Protein AF-A0A4Y7LJK8-F1 (afdb_monomer_lite)

Sequence (220 aa):
TFVKALSNSSKECENSLKDEFAKFQSVYEKFSKKKAAHLQAFEAERTPWARHVRLNNSVAVSRGLNGIGLAIVIPAIQSVVADSTYDHNRGVAFWWLQVTGNIGTILGGLLSVLLTSTSFMGIAGWRIFFHLVAIISVIVGILLGLFAKDPRFVDKSSTNGSSFAKSLLLEFKELFQPTKSVMKIRSFQIIVAQGVGGSFPWSALSFAPMWLELIGFTHK

InterPro domains:
  IPR011701 Major facilitator superfamily [PF07690] (59-218)
  IPR020846 Major facilitator superfamily domain [PS50850] (1-220)
  IPR036259 MFS transporter superfamily [G3DSA:1.20.1250.20] (49-154)
  IPR036259 MFS transporter superfamily [SSF103473] (59-218)
  IPR044770 Protein spinster-like [PTHR23505] (60-219)

pLDDT: mean 70.96, std 12.65, range [41.0, 92.5]

Organism: Papaver somniferum (NCBI:txid3469)

Foldseek 3Di:
DVVVVVVVVVVVVVVVVVVVVVVVVVVVVVVVVVVVVVVVVVVVVCVVVVVVVVVVVVVVVVVVVVVVVCVVVVVVVLVVLVVPDDPVCSVVSVVVVVVVVVVCVVVLVVQCVVQQPDDDPNDRSVVVSVVVVVVVVVVVVVVCVVPVPDPPPPPPDDDDPPPPVNVVVVVVVVVVVVVVVVCVDPVSVVVVCCVVVVVVVVVVCVCVVVVCVVVPPDDD

Secondary structure (DSSP, 8-state):
-HHHHHHHHHHHHHHHHHHHHHHHHHHHHHHHHHHHHHHHHHHHHHHHHHHHHHHHHHHHHHHHHHHHHHHHHHHHHHHHHHHHS-GGGHHHHHHHHHHHHHHHHHHHHHHHHHHHH--BTTB-HHHHHHHHHHHHHHHHHHHHHHH---TT-----------HHHHHHHHHHHHHHHHHHHTT-HHHHHHHHHHHHHHHHHHHHTTHHHHHHHTT----

Structure (mmCIF, N/CA/C/O backbone):
data_AF-A0A4Y7LJK8-F1
#
_entry.id   AF-A0A4Y7LJK8-F1
#
loop_
_atom_site.group_PDB
_atom_site.id
_atom_site.type_symbol
_atom_site.label_atom_id
_atom_site.label_alt_id
_atom_site.label_comp_id
_atom_site.label_asym_id
_atom_site.label_entity_id
_atom_site.label_seq_id
_atom_site.pdbx_PDB_ins_code
_atom_site.Cartn_x
_atom_site.Cartn_y
_atom_site.Cartn_z
_atom_site.occupancy
_atom_site.B_iso_or_equiv
_atom_site.auth_seq_id
_atom_site.auth_comp_id
_atom_site.auth_asym_id
_atom_site.auth_atom_id
_atom_site.pdbx_PDB_model_num
ATOM 1 N N . THR A 1 1 ? -19.064 45.284 -85.146 1.00 60.56 1 THR A N 1
ATOM 2 C CA . THR A 1 1 ? -17.783 45.459 -84.420 1.00 60.56 1 THR A CA 1
ATOM 3 C C . THR A 1 1 ? -17.895 45.186 -82.919 1.00 60.56 1 THR A C 1
ATOM 5 O O . THR A 1 1 ? -16.954 44.659 -82.354 1.00 60.56 1 THR A O 1
ATOM 8 N N . PHE A 1 2 ? -19.054 45.402 -82.282 1.00 53.47 2 PHE A N 1
ATOM 9 C CA . PHE A 1 2 ? -19.255 45.177 -80.837 1.00 53.47 2 PHE A CA 1
ATOM 10 C C . PHE A 1 2 ? -19.520 43.705 -80.428 1.00 53.47 2 PHE A C 1
ATOM 12 O O . PHE A 1 2 ? -18.932 43.202 -79.479 1.00 53.47 2 PHE A O 1
ATOM 19 N N . VAL A 1 3 ? -20.326 42.962 -81.201 1.00 62.31 3 VAL A N 1
ATOM 20 C CA . VAL A 1 3 ? -20.698 41.557 -80.896 1.00 62.31 3 VAL A CA 1
ATOM 21 C C . VAL A 1 3 ? -19.497 40.595 -80.916 1.00 62.31 3 VAL A C 1
ATOM 23 O O . VAL A 1 3 ? -19.407 39.686 -80.096 1.00 62.31 3 VAL A O 1
ATOM 26 N N . LYS A 1 4 ? -18.524 40.822 -81.811 1.00 64.25 4 LYS A N 1
ATOM 27 C CA . LYS A 1 4 ? -17.280 40.030 -81.870 1.00 64.25 4 LYS A CA 1
ATOM 28 C C . LYS A 1 4 ? -16.379 40.278 -80.653 1.00 64.25 4 LYS A C 1
ATOM 30 O O . LYS A 1 4 ? -15.772 39.338 -80.156 1.00 64.25 4 LYS A O 1
ATOM 35 N N . ALA A 1 5 ? -16.333 41.516 -80.154 1.00 65.50 5 ALA A N 1
ATOM 36 C CA . ALA A 1 5 ? -15.579 41.861 -78.951 1.00 65.50 5 ALA A CA 1
ATOM 37 C C . ALA A 1 5 ? -16.198 41.222 -77.695 1.00 65.50 5 ALA A C 1
ATOM 39 O O . ALA A 1 5 ? -15.471 40.655 -76.885 1.00 65.50 5 ALA A O 1
ATOM 40 N N . LEU A 1 6 ? -17.535 41.207 -77.587 1.00 59.09 6 LEU A N 1
ATOM 41 C CA . LEU A 1 6 ? -18.243 40.515 -76.501 1.00 59.09 6 LEU A CA 1
ATOM 42 C C . LEU A 1 6 ? -18.024 38.996 -76.531 1.00 59.09 6 LEU A C 1
ATOM 44 O O . LEU A 1 6 ? -17.776 38.396 -75.489 1.00 59.09 6 LEU A O 1
ATOM 48 N N . SER A 1 7 ? -18.052 38.369 -77.713 1.00 65.81 7 SER A N 1
ATOM 49 C CA . SER A 1 7 ? -17.790 36.927 -77.831 1.00 65.81 7 SER A CA 1
ATOM 50 C C . SER A 1 7 ? -16.348 36.555 -77.474 1.00 65.81 7 SER A C 1
ATOM 52 O O . SER A 1 7 ? -16.134 35.498 -76.882 1.00 65.81 7 SER A O 1
ATOM 54 N N . ASN A 1 8 ? -15.371 37.400 -77.815 1.00 68.81 8 ASN A N 1
ATOM 55 C CA . ASN A 1 8 ? -13.975 37.165 -77.451 1.00 68.81 8 ASN A CA 1
ATOM 56 C C . ASN A 1 8 ? -13.760 37.355 -75.945 1.00 68.81 8 ASN A C 1
ATOM 58 O O . ASN A 1 8 ? -13.178 36.482 -75.311 1.00 68.81 8 ASN A O 1
ATOM 62 N N . SER A 1 9 ? -14.322 38.419 -75.364 1.00 63.50 9 SER A N 1
ATOM 63 C CA . SER A 1 9 ? -14.248 38.674 -73.921 1.00 63.50 9 SER A CA 1
ATOM 64 C C . SER A 1 9 ? -14.944 37.577 -73.098 1.00 63.50 9 SER A C 1
ATOM 66 O O . SER A 1 9 ? -14.424 37.148 -72.071 1.00 63.50 9 SER A O 1
ATOM 68 N N . SER A 1 10 ? -16.070 37.040 -73.584 1.00 63.16 10 SER A N 1
ATOM 69 C CA . SER A 1 10 ? -16.762 35.908 -72.956 1.00 63.16 10 SER A CA 1
ATOM 70 C C . SER A 1 10 ? -15.935 34.618 -72.985 1.00 63.16 10 SER A C 1
ATOM 72 O O . SER A 1 10 ? -15.864 33.930 -71.968 1.00 63.16 10 SER A O 1
ATOM 74 N N . LYS A 1 11 ? -15.271 34.302 -74.106 1.00 72.31 11 LYS A N 1
ATOM 75 C CA . LYS A 1 11 ? -14.388 33.125 -74.198 1.00 72.31 11 LYS A CA 1
ATOM 76 C C . LYS A 1 11 ? -13.139 33.264 -73.333 1.00 72.31 11 LYS A C 1
ATOM 78 O O . LYS A 1 11 ? -12.679 32.281 -72.762 1.00 72.31 11 LYS A O 1
ATOM 83 N N . GLU A 1 12 ? -12.596 34.471 -73.230 1.00 69.00 12 GLU A N 1
ATOM 84 C CA . GLU A 1 12 ? -11.444 34.761 -72.377 1.00 69.00 12 GLU A CA 1
ATOM 85 C C . GLU A 1 12 ? -11.807 34.637 -70.890 1.00 69.00 12 GLU A C 1
ATOM 87 O O . GLU A 1 12 ? -11.062 34.026 -70.124 1.00 69.00 12 GLU A O 1
ATOM 92 N N . CYS A 1 13 ? -13.007 35.088 -70.507 1.00 54.09 13 CYS A N 1
ATOM 93 C CA . CYS A 1 13 ? -13.556 34.878 -69.170 1.00 54.09 13 CYS A CA 1
ATOM 94 C C . CYS A 1 13 ? -13.752 33.383 -68.864 1.00 54.09 13 CYS A C 1
ATOM 96 O O . CYS A 1 13 ? -13.302 32.918 -67.821 1.00 54.09 13 CYS A O 1
ATOM 98 N N . GLU A 1 14 ? -14.335 32.606 -69.785 1.00 64.38 14 GLU A N 1
ATOM 99 C CA . GLU A 1 14 ? -14.544 31.161 -69.597 1.00 64.38 14 GLU A CA 1
ATOM 100 C C . GLU A 1 14 ? -13.219 30.386 -69.483 1.00 64.38 14 GLU A C 1
ATOM 102 O O . GLU A 1 14 ? -13.089 29.488 -68.649 1.00 64.38 14 GLU A O 1
ATOM 107 N N . ASN A 1 15 ? -12.214 30.748 -70.285 1.00 71.50 15 ASN A N 1
ATOM 108 C CA . ASN A 1 15 ? -10.894 30.121 -70.228 1.00 71.50 15 ASN A CA 1
ATOM 109 C C . ASN A 1 15 ? -10.151 30.470 -68.931 1.00 71.50 15 ASN A C 1
ATOM 111 O O . ASN A 1 15 ? -9.565 29.578 -68.320 1.00 71.50 15 ASN A O 1
ATOM 115 N N . SER A 1 16 ? -10.222 31.725 -68.477 1.00 64.06 16 SER A N 1
ATOM 116 C CA . SER A 1 16 ? -9.644 32.147 -67.194 1.00 64.06 16 SER A CA 1
ATOM 117 C C . SER A 1 16 ? -10.285 31.403 -66.016 1.00 64.06 16 SER A C 1
ATOM 119 O O . SER A 1 16 ? -9.590 30.908 -65.130 1.00 64.06 16 SER A O 1
ATOM 121 N N . LEU A 1 17 ? -11.609 31.215 -66.060 1.00 59.06 17 LEU A N 1
ATOM 122 C CA . LEU A 1 17 ? -12.361 30.492 -65.033 1.00 59.06 17 LEU A CA 1
ATOM 123 C C . LEU A 1 17 ? -11.988 29.002 -64.991 1.00 59.06 17 LEU A C 1
ATOM 125 O O . LEU A 1 17 ? -11.852 28.433 -63.910 1.00 59.06 17 LEU A O 1
ATOM 129 N N . LYS A 1 18 ? -11.755 28.371 -66.151 1.00 72.12 18 LYS A N 1
ATOM 130 C CA . LYS A 1 18 ? -11.248 26.987 -66.228 1.00 72.12 18 LYS A CA 1
ATOM 131 C C . LYS A 1 18 ? -9.823 26.862 -65.687 1.00 72.12 18 LYS A C 1
ATOM 133 O O . LYS A 1 18 ? -9.524 25.877 -65.013 1.00 72.12 18 LYS A O 1
ATOM 138 N N . ASP A 1 19 ? -8.967 27.848 -65.947 1.00 74.62 19 ASP A N 1
ATOM 139 C CA . ASP A 1 19 ? -7.578 27.852 -65.477 1.00 74.62 19 ASP A CA 1
ATOM 140 C C . ASP A 1 19 ? -7.491 28.065 -63.954 1.00 74.62 19 ASP A C 1
ATOM 142 O O . ASP A 1 19 ? -6.751 27.362 -63.259 1.00 74.62 19 ASP A O 1
ATOM 146 N N . GLU A 1 20 ? -8.314 28.962 -63.398 1.00 67.06 20 GLU A N 1
ATOM 147 C CA . GLU A 1 20 ? -8.471 29.104 -61.946 1.00 67.06 20 GLU A CA 1
ATOM 148 C C . GLU A 1 20 ? -9.059 27.841 -61.312 1.00 67.06 20 GLU A C 1
ATOM 150 O O . GLU A 1 20 ? -8.537 27.374 -60.296 1.00 67.06 20 GLU A O 1
ATOM 155 N N . PHE A 1 21 ? -10.079 27.230 -61.922 1.00 61.00 21 PHE A N 1
ATOM 156 C CA . PHE A 1 21 ? -10.670 25.993 -61.410 1.00 61.00 21 PHE A CA 1
ATOM 157 C C . PHE A 1 21 ? -9.650 24.845 -61.385 1.00 61.00 21 PHE A C 1
ATOM 159 O O . PHE A 1 21 ? -9.554 24.128 -60.390 1.00 61.00 21 PHE A O 1
ATOM 166 N N . ALA A 1 22 ? -8.816 24.712 -62.421 1.00 79.56 22 ALA A N 1
ATOM 167 C CA . ALA A 1 22 ? -7.734 23.729 -62.455 1.00 79.56 22 ALA A CA 1
ATOM 168 C C . ALA A 1 22 ? -6.680 23.984 -61.362 1.00 79.56 22 ALA A C 1
ATOM 170 O O . ALA A 1 22 ? -6.221 23.041 -60.705 1.00 79.56 22 ALA A O 1
ATOM 171 N N . LYS A 1 23 ? -6.334 25.254 -61.102 1.00 71.38 23 LYS A N 1
ATOM 172 C CA . LYS A 1 23 ? -5.438 25.630 -59.996 1.00 71.38 23 LYS A CA 1
ATOM 173 C C . LYS A 1 23 ? -6.050 25.267 -58.645 1.00 71.38 23 LYS A C 1
ATOM 175 O O . LYS A 1 23 ? -5.373 24.607 -57.855 1.00 71.38 23 LYS A O 1
ATOM 180 N N . PHE A 1 24 ? -7.322 25.588 -58.408 1.00 59.06 24 PHE A N 1
ATOM 181 C CA . PHE A 1 24 ? -8.029 25.206 -57.182 1.00 59.06 24 PHE A CA 1
ATOM 182 C C . PHE A 1 24 ? -8.104 23.688 -57.002 1.00 59.06 24 PHE A C 1
ATOM 184 O O . PHE A 1 24 ? -7.795 23.196 -55.916 1.00 59.06 24 PHE A O 1
ATOM 191 N N . GLN A 1 25 ? -8.409 22.939 -58.064 1.00 65.12 25 GLN A N 1
ATOM 192 C CA . GLN A 1 25 ? -8.436 21.476 -58.041 1.00 65.12 25 GLN A CA 1
ATOM 193 C C . GLN A 1 25 ? -7.057 20.904 -57.669 1.00 65.12 25 GLN A C 1
ATOM 195 O O . GLN A 1 25 ? -6.953 20.028 -56.812 1.00 65.12 25 GLN A O 1
ATOM 200 N N . SER A 1 26 ? -5.976 21.441 -58.249 1.00 72.31 26 SER A N 1
ATOM 201 C CA . SER A 1 26 ? -4.609 20.987 -57.955 1.00 72.31 26 SER A CA 1
ATOM 202 C C . SER A 1 26 ? -4.178 21.291 -56.515 1.00 72.31 26 SER A C 1
ATOM 204 O O . SER A 1 26 ? -3.515 20.470 -55.874 1.00 72.31 26 SER A O 1
ATOM 206 N N . VAL A 1 27 ? -4.589 22.442 -55.973 1.00 67.44 27 VAL A N 1
ATOM 207 C CA . VAL A 1 27 ? -4.333 22.828 -54.579 1.00 67.44 27 VAL A CA 1
ATOM 208 C C . VAL A 1 27 ? -5.142 21.953 -53.626 1.00 67.44 27 VAL A C 1
ATOM 210 O O . VAL A 1 27 ? -4.596 21.496 -52.621 1.00 67.44 27 VAL A O 1
ATOM 213 N N . TYR A 1 28 ? -6.400 21.657 -53.959 1.00 52.25 28 TYR A N 1
ATOM 214 C CA . TYR A 1 28 ? -7.252 20.757 -53.186 1.00 52.25 28 TYR A CA 1
ATOM 215 C C . TYR A 1 28 ? -6.679 19.338 -53.139 1.00 52.25 28 TYR A C 1
ATOM 217 O O . TYR A 1 28 ? -6.541 18.770 -52.057 1.00 52.25 28 TYR A O 1
ATOM 225 N N . GLU A 1 29 ? -6.247 18.794 -54.277 1.00 74.56 29 GLU A N 1
ATOM 226 C CA . GLU A 1 29 ? -5.596 17.481 -54.353 1.00 74.56 29 GLU A CA 1
ATOM 227 C C . GLU A 1 29 ? -4.286 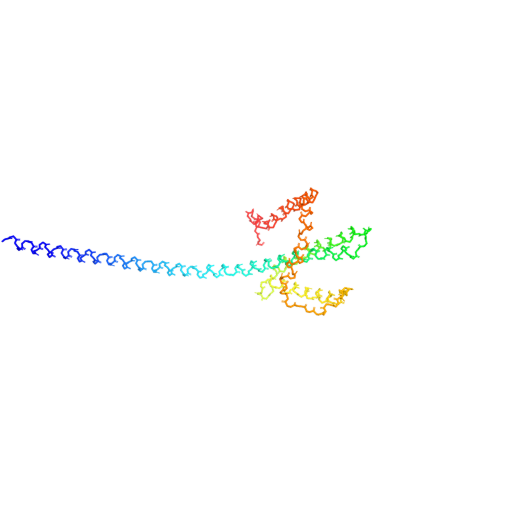17.443 -53.558 1.00 74.56 29 GLU A C 1
ATOM 229 O O . GLU A 1 29 ? -4.021 16.499 -52.808 1.00 74.56 29 GLU A O 1
ATOM 234 N N . LYS A 1 30 ? -3.476 18.505 -53.645 1.00 71.38 30 LYS A N 1
ATOM 235 C CA . LYS A 1 30 ? -2.238 18.631 -52.865 1.00 71.38 30 LYS A CA 1
ATOM 236 C C . LYS A 1 30 ? -2.527 18.699 -51.364 1.00 71.38 30 LYS A C 1
ATOM 238 O O . LYS A 1 30 ? -1.808 18.080 -50.579 1.00 71.38 30 LYS A O 1
ATOM 243 N N . PHE A 1 31 ? -3.584 19.403 -50.961 1.00 64.12 31 PHE A N 1
ATOM 244 C CA . PHE A 1 31 ? -4.031 19.473 -49.571 1.00 64.12 31 PHE A CA 1
ATOM 245 C C . PHE A 1 31 ? -4.590 18.129 -49.083 1.00 64.12 31 PHE A C 1
ATOM 247 O O . PHE A 1 31 ? -4.223 17.681 -47.999 1.00 64.12 31 PHE A O 1
ATOM 254 N N . SER A 1 32 ? -5.397 17.448 -49.900 1.00 63.06 32 SER A N 1
ATOM 255 C CA . SER A 1 32 ? -5.956 16.122 -49.616 1.00 63.06 32 SER A CA 1
ATOM 256 C C . SER A 1 32 ? -4.852 15.078 -49.431 1.00 63.06 32 SER A C 1
ATOM 258 O O . SER A 1 32 ? -4.789 14.419 -48.389 1.00 63.06 32 SER A O 1
ATOM 260 N N . LYS A 1 33 ? -3.888 15.011 -50.361 1.00 70.62 33 LYS A N 1
ATOM 261 C CA . LYS A 1 33 ? -2.713 14.129 -50.250 1.00 70.62 33 LYS A CA 1
ATOM 262 C C . LYS A 1 33 ? -1.846 14.454 -49.038 1.00 70.62 33 LYS A C 1
ATOM 264 O O . LYS A 1 33 ? -1.419 13.539 -48.338 1.00 70.62 33 LYS A O 1
ATOM 269 N N . LYS A 1 34 ? -1.604 15.737 -48.747 1.00 66.00 34 LYS A N 1
ATOM 270 C CA . LYS A 1 34 ? -0.816 16.147 -47.575 1.00 66.00 34 LYS A CA 1
ATOM 271 C C . LYS A 1 34 ? -1.534 15.793 -46.267 1.00 66.00 34 LYS A C 1
ATOM 273 O O . LYS A 1 34 ? -0.898 15.287 -45.348 1.00 66.00 34 LYS A O 1
ATOM 278 N N . LYS A 1 35 ? -2.857 15.975 -46.198 1.00 58.69 35 LYS A N 1
ATOM 279 C CA . LYS A 1 35 ? -3.686 15.573 -45.053 1.00 58.69 35 LYS A CA 1
ATOM 280 C C . LYS A 1 35 ? -3.688 14.052 -44.861 1.00 58.69 35 LYS A C 1
ATOM 282 O O . LYS A 1 35 ? -3.541 13.603 -43.729 1.00 58.69 35 LYS A O 1
ATOM 287 N N . ALA A 1 36 ? -3.787 13.272 -45.940 1.00 60.28 36 ALA A N 1
ATOM 288 C CA . ALA A 1 36 ? -3.713 11.810 -45.891 1.00 60.28 36 ALA A CA 1
ATOM 289 C C . ALA A 1 36 ? -2.335 11.315 -45.420 1.00 60.28 36 ALA A C 1
ATOM 291 O O . ALA A 1 36 ? -2.265 10.443 -44.557 1.00 60.28 36 ALA A O 1
ATOM 292 N N . ALA A 1 37 ? -1.247 11.923 -45.904 1.00 67.25 37 ALA A N 1
ATOM 293 C CA . ALA A 1 37 ? 0.112 11.602 -45.466 1.00 67.25 37 ALA A CA 1
ATOM 294 C C . ALA A 1 37 ? 0.349 11.955 -43.986 1.00 67.25 37 ALA A C 1
ATOM 296 O O . ALA A 1 37 ? 0.941 11.164 -43.256 1.00 67.25 37 ALA A O 1
ATOM 297 N N . HIS A 1 38 ? -0.159 13.101 -43.513 1.00 57.22 38 HIS A N 1
ATOM 298 C CA . HIS A 1 38 ? -0.104 13.453 -42.090 1.00 57.22 38 HIS A CA 1
ATOM 299 C C . HIS A 1 38 ? -0.959 12.518 -41.227 1.00 57.22 38 HIS A C 1
ATOM 301 O O . HIS A 1 38 ? -0.512 12.146 -40.148 1.00 57.22 38 HIS A O 1
ATOM 307 N N . LEU A 1 39 ? -2.145 12.095 -41.687 1.00 54.47 39 LEU A N 1
ATOM 308 C CA . LEU A 1 39 ? -2.955 11.104 -40.968 1.00 54.47 39 LEU A CA 1
ATOM 309 C C . LEU A 1 39 ? -2.244 9.748 -40.881 1.00 54.47 39 LEU A C 1
ATOM 311 O O . LEU A 1 39 ? -2.228 9.150 -39.810 1.00 54.47 39 LEU A O 1
ATOM 315 N N . GLN A 1 40 ? -1.623 9.291 -41.970 1.00 61.00 40 GLN A N 1
ATOM 316 C CA . GLN A 1 40 ? -0.878 8.030 -41.995 1.00 61.00 40 GLN A CA 1
ATOM 317 C C . GLN A 1 40 ? 0.390 8.087 -41.133 1.00 61.00 40 GLN A C 1
ATOM 319 O O . GLN A 1 40 ? 0.672 7.131 -40.417 1.00 61.00 40 GLN A O 1
ATOM 324 N N . ALA A 1 41 ? 1.119 9.207 -41.127 1.00 57.00 41 ALA A N 1
ATOM 325 C CA . ALA A 1 41 ? 2.264 9.412 -40.236 1.00 57.00 41 ALA A CA 1
ATOM 326 C C . ALA A 1 41 ? 1.837 9.473 -38.756 1.00 57.00 41 ALA A C 1
ATOM 328 O O . ALA A 1 41 ? 2.481 8.872 -37.898 1.00 57.00 41 ALA A O 1
ATOM 329 N N . PHE A 1 42 ? 0.706 10.122 -38.466 1.00 51.91 42 PHE A N 1
ATOM 330 C CA . PHE A 1 42 ? 0.144 10.201 -37.117 1.00 51.91 42 PHE A CA 1
ATOM 331 C C . PHE A 1 42 ? -0.383 8.843 -36.629 1.00 51.91 42 PHE A C 1
ATOM 333 O O . PHE A 1 42 ? -0.245 8.509 -35.455 1.00 51.91 42 PHE A O 1
ATOM 340 N N . GLU A 1 43 ? -0.948 8.017 -37.513 1.00 54.94 43 GLU A N 1
ATOM 341 C CA . GLU A 1 43 ? -1.313 6.632 -37.197 1.00 54.94 43 GLU A CA 1
ATOM 342 C C . GLU A 1 43 ? -0.093 5.718 -37.040 1.00 54.94 43 GLU A C 1
ATOM 344 O O . GLU A 1 43 ? -0.080 4.883 -36.130 1.00 54.94 43 GLU A O 1
ATOM 349 N N . ALA A 1 44 ? 0.957 5.913 -37.842 1.00 55.97 44 ALA A N 1
ATOM 350 C CA . ALA A 1 44 ? 2.214 5.182 -37.717 1.00 55.97 44 ALA A CA 1
ATOM 351 C C . ALA A 1 44 ? 2.908 5.472 -36.372 1.00 55.97 44 ALA A C 1
ATOM 353 O O . ALA A 1 44 ? 3.305 4.525 -35.693 1.00 55.97 44 ALA A O 1
ATOM 354 N N . GLU A 1 45 ? 2.949 6.730 -35.914 1.00 53.06 45 GLU A N 1
ATOM 355 C CA . GLU A 1 45 ? 3.451 7.107 -34.577 1.00 53.06 45 GLU A CA 1
ATOM 356 C C . GLU A 1 45 ? 2.511 6.706 -33.430 1.00 53.06 45 GLU A C 1
ATOM 358 O O . GLU A 1 45 ? 2.956 6.454 -32.306 1.00 53.06 45 GLU A O 1
ATOM 363 N N . ARG A 1 46 ? 1.205 6.573 -33.690 1.00 47.84 46 ARG A N 1
ATOM 364 C CA . ARG A 1 46 ? 0.249 6.084 -32.689 1.00 47.84 46 ARG A CA 1
ATOM 365 C C . ARG A 1 46 ? 0.505 4.619 -32.344 1.00 47.84 46 ARG A C 1
ATOM 367 O O . ARG A 1 46 ? 0.194 4.220 -31.228 1.00 47.84 46 ARG A O 1
ATOM 374 N N . THR A 1 47 ? 1.078 3.799 -33.229 1.00 53.72 47 THR A N 1
ATOM 375 C CA . THR A 1 47 ? 1.234 2.358 -32.951 1.00 53.72 47 THR A CA 1
ATOM 376 C C . THR A 1 47 ? 2.320 2.004 -31.923 1.00 53.72 47 THR A C 1
ATOM 378 O O . THR A 1 47 ? 2.038 1.126 -31.106 1.00 53.72 47 THR A O 1
ATOM 381 N N . PRO A 1 48 ? 3.496 2.662 -31.843 1.00 55.19 48 PRO A N 1
ATOM 382 C CA . PRO A 1 48 ? 4.431 2.480 -30.731 1.00 55.19 48 PRO A CA 1
ATOM 383 C C . PRO A 1 48 ? 3.924 3.106 -29.428 1.00 55.19 48 PRO A C 1
ATOM 385 O O . PRO A 1 48 ? 3.965 2.442 -28.393 1.00 55.19 48 PRO A O 1
ATOM 388 N N . TRP A 1 49 ? 3.369 4.325 -29.473 1.00 46.09 49 TRP A N 1
ATOM 389 C CA . TRP A 1 49 ? 2.848 5.025 -28.291 1.00 46.09 49 TRP A CA 1
ATOM 390 C C . TRP A 1 49 ? 1.602 4.358 -27.705 1.00 46.09 49 TRP A C 1
ATOM 392 O O . TRP A 1 49 ? 1.532 4.157 -26.500 1.00 46.09 49 TRP A O 1
ATOM 402 N N . ALA A 1 50 ? 0.647 3.914 -28.523 1.00 47.12 50 ALA A N 1
ATOM 403 C CA . ALA A 1 50 ? -0.521 3.172 -28.046 1.00 47.12 50 ALA A CA 1
ATOM 404 C C . ALA A 1 50 ? -0.147 1.779 -27.521 1.00 47.12 50 ALA A C 1
ATOM 406 O O . ALA A 1 50 ? -0.830 1.265 -26.639 1.00 47.12 50 ALA A O 1
ATOM 407 N N . ARG A 1 51 ? 0.934 1.166 -28.022 1.00 44.81 51 ARG A N 1
ATOM 408 C CA . ARG A 1 51 ? 1.458 -0.105 -27.498 1.00 44.81 51 ARG A CA 1
ATOM 409 C C . ARG A 1 51 ? 2.188 0.107 -26.166 1.00 44.81 51 ARG A C 1
ATOM 411 O O . ARG A 1 51 ? 1.959 -0.671 -25.247 1.00 44.81 51 ARG A O 1
ATOM 418 N N . HIS A 1 52 ? 2.946 1.197 -26.016 1.00 45.06 52 HIS A N 1
ATOM 419 C CA . HIS A 1 52 ? 3.537 1.626 -24.738 1.00 45.06 52 HIS A CA 1
ATOM 420 C C . HIS A 1 52 ? 2.466 2.006 -23.697 1.00 45.06 52 HIS A C 1
ATOM 422 O O . HIS A 1 52 ? 2.508 1.544 -22.560 1.00 45.06 52 HIS A O 1
ATOM 428 N N . VAL A 1 53 ? 1.443 2.770 -24.089 1.00 44.53 53 VAL A N 1
ATOM 429 C CA . VAL A 1 53 ? 0.323 3.169 -23.218 1.00 44.53 53 VAL A CA 1
ATOM 430 C C . VAL A 1 53 ? -0.560 1.967 -22.845 1.00 44.53 53 VAL A C 1
ATOM 432 O O . VAL A 1 53 ? -0.964 1.846 -21.690 1.00 44.53 53 VAL A O 1
ATOM 435 N N . ARG A 1 54 ? -0.810 1.015 -23.760 1.00 43.81 54 ARG A N 1
ATOM 436 C CA . ARG A 1 54 ? -1.528 -0.238 -23.431 1.00 43.81 54 ARG A CA 1
ATOM 437 C C . ARG A 1 54 ? -0.740 -1.143 -22.483 1.00 43.81 54 ARG A C 1
ATOM 439 O O . ARG A 1 54 ? -1.355 -1.762 -21.618 1.00 43.81 54 ARG A O 1
ATOM 446 N N . LEU A 1 55 ? 0.588 -1.208 -22.611 1.00 48.81 55 LEU A N 1
ATOM 447 C CA . LEU A 1 55 ? 1.446 -1.944 -21.673 1.00 48.81 55 LEU A CA 1
ATOM 448 C C . LEU A 1 55 ? 1.416 -1.309 -20.272 1.00 48.81 55 LEU A C 1
ATOM 450 O O . LEU A 1 55 ? 1.302 -2.029 -19.279 1.00 48.81 55 LEU A O 1
ATOM 454 N N . ASN A 1 56 ? 1.397 0.025 -20.187 1.00 51.44 56 ASN A N 1
ATOM 455 C CA . ASN A 1 56 ? 1.283 0.742 -18.913 1.00 51.44 56 ASN A CA 1
ATOM 456 C C . ASN A 1 56 ? -0.068 0.520 -18.222 1.00 51.44 56 ASN A C 1
ATOM 458 O O . ASN A 1 56 ? -0.100 0.395 -17.000 1.00 51.44 56 ASN A O 1
ATOM 462 N N . ASN A 1 57 ? -1.168 0.388 -18.971 1.00 58.62 57 ASN A N 1
ATOM 463 C CA . ASN A 1 57 ? -2.480 0.105 -18.382 1.00 58.62 57 ASN A CA 1
ATOM 464 C C . ASN A 1 57 ? -2.511 -1.248 -17.658 1.00 58.62 57 ASN A C 1
ATOM 466 O O . ASN A 1 57 ? -3.070 -1.335 -16.572 1.00 58.62 57 ASN A O 1
ATOM 470 N N . SER A 1 58 ? -1.883 -2.295 -18.203 1.00 58.75 58 SER A N 1
ATOM 471 C CA . SER A 1 58 ? -1.860 -3.609 -17.540 1.00 58.75 58 SER A CA 1
ATOM 472 C C . SER A 1 58 ? -1.046 -3.588 -16.243 1.00 58.75 58 SER A C 1
ATOM 474 O O . SER A 1 58 ? -1.441 -4.212 -15.258 1.00 58.75 58 SER A O 1
ATOM 476 N N . VAL A 1 59 ? 0.076 -2.860 -16.223 1.00 68.19 59 VAL A N 1
ATOM 477 C CA . VAL A 1 59 ? 0.902 -2.703 -15.017 1.00 68.19 59 VAL A CA 1
ATOM 478 C C . VAL A 1 59 ? 0.189 -1.819 -13.993 1.00 68.19 59 VAL A C 1
ATOM 480 O O . VAL A 1 59 ? 0.138 -2.178 -12.821 1.00 68.19 59 VAL A O 1
ATOM 483 N N . ALA A 1 60 ? -0.429 -0.715 -14.417 1.00 69.75 60 ALA A N 1
ATOM 484 C CA . ALA A 1 60 ? -1.199 0.170 -13.546 1.00 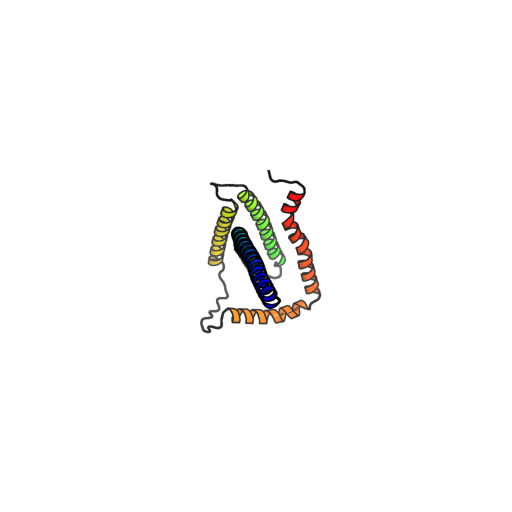69.75 60 ALA A CA 1
ATOM 485 C C . ALA A 1 60 ? -2.412 -0.542 -12.927 1.00 69.75 60 ALA A C 1
ATOM 487 O O . ALA A 1 60 ? -2.629 -0.442 -11.721 1.00 69.75 60 ALA A O 1
ATOM 488 N N . VAL A 1 61 ? -3.152 -1.327 -13.718 1.00 74.62 61 VAL A N 1
ATOM 489 C CA . VAL A 1 61 ? -4.268 -2.152 -13.231 1.00 74.62 61 VAL A CA 1
ATOM 490 C C . VAL A 1 61 ? -3.766 -3.211 -12.250 1.00 74.62 61 VAL A C 1
ATOM 492 O O . VAL A 1 61 ? -4.350 -3.364 -11.182 1.00 74.62 61 VAL A O 1
ATOM 495 N N . SER A 1 62 ? -2.651 -3.888 -12.541 1.00 70.69 62 SER A N 1
ATOM 496 C CA . SER A 1 62 ? -2.046 -4.856 -11.614 1.00 70.69 62 SER A CA 1
ATOM 497 C C . SER A 1 62 ? -1.611 -4.210 -10.290 1.00 70.69 62 SER A C 1
ATOM 499 O O . SER A 1 62 ? -1.870 -4.765 -9.222 1.00 70.69 62 SER A O 1
ATOM 501 N N . ARG A 1 63 ? -1.019 -3.010 -10.326 1.00 75.06 63 ARG A N 1
ATOM 502 C CA . ARG A 1 63 ? -0.641 -2.256 -9.117 1.00 75.06 63 ARG A CA 1
ATOM 503 C C . ARG A 1 63 ? -1.861 -1.772 -8.335 1.00 75.06 63 ARG A C 1
ATOM 505 O O . ARG A 1 63 ? -1.846 -1.845 -7.110 1.00 75.06 63 ARG A O 1
ATOM 512 N N . GLY A 1 64 ? -2.918 -1.346 -9.026 1.00 75.19 64 GLY A N 1
ATOM 513 C CA . GLY A 1 64 ? -4.196 -0.983 -8.413 1.00 75.19 64 GLY A CA 1
ATOM 514 C C . GLY A 1 64 ? -4.860 -2.170 -7.711 1.00 75.19 64 GLY A C 1
ATOM 515 O O . GLY A 1 64 ? -5.242 -2.058 -6.549 1.00 75.19 64 GLY A O 1
ATOM 516 N N . LEU A 1 65 ? -4.913 -3.332 -8.369 1.00 72.19 65 LEU A N 1
ATOM 517 C CA . LEU A 1 65 ? -5.434 -4.571 -7.781 1.00 72.19 65 LEU A CA 1
ATOM 518 C C . LEU A 1 65 ? -4.608 -5.026 -6.571 1.00 72.19 65 LEU A C 1
ATOM 520 O O . LEU A 1 65 ? -5.179 -5.415 -5.554 1.00 72.19 65 LEU A O 1
ATOM 524 N N . ASN A 1 66 ? -3.278 -4.915 -6.636 1.00 74.06 66 ASN A N 1
ATOM 525 C CA . ASN A 1 66 ? -2.412 -5.199 -5.491 1.00 74.06 66 ASN A CA 1
ATOM 526 C C . ASN A 1 66 ? -2.679 -4.242 -4.314 1.00 74.06 66 ASN A C 1
ATOM 528 O O . ASN A 1 66 ? -2.722 -4.672 -3.164 1.00 74.06 66 ASN A O 1
ATOM 532 N N . GLY A 1 67 ? -2.915 -2.957 -4.598 1.00 75.62 67 GLY A N 1
ATOM 533 C CA . GLY A 1 67 ? -3.303 -1.971 -3.588 1.00 75.62 67 GLY A CA 1
ATOM 534 C C . GLY A 1 67 ? -4.628 -2.314 -2.901 1.00 75.62 67 GLY A C 1
ATOM 535 O O . GLY A 1 67 ? -4.715 -2.232 -1.678 1.00 75.62 67 GLY A O 1
ATOM 536 N N . ILE A 1 68 ? -5.629 -2.772 -3.662 1.00 73.12 68 ILE A N 1
ATOM 537 C CA . ILE A 1 68 ? -6.911 -3.247 -3.111 1.00 73.12 68 ILE A CA 1
ATOM 538 C C . ILE A 1 68 ? -6.689 -4.462 -2.201 1.00 73.12 68 ILE A C 1
ATOM 540 O O . ILE A 1 68 ? -7.221 -4.498 -1.093 1.00 73.12 68 ILE A O 1
ATOM 544 N N . GLY A 1 69 ? -5.874 -5.428 -2.636 1.00 71.06 69 GLY A N 1
ATOM 545 C CA . GLY A 1 69 ? -5.535 -6.602 -1.828 1.00 71.06 69 GLY A CA 1
ATOM 546 C C . GLY A 1 69 ? -4.911 -6.219 -0.484 1.00 71.06 69 GLY A C 1
ATOM 547 O O . GLY A 1 69 ? -5.368 -6.672 0.564 1.00 71.06 69 GLY A O 1
ATOM 548 N N . LEU A 1 70 ? -3.929 -5.316 -0.495 1.00 71.56 70 LEU A N 1
ATOM 549 C CA . LEU A 1 70 ? -3.288 -4.822 0.727 1.00 71.56 70 LEU A CA 1
ATOM 550 C C . LEU A 1 70 ? -4.262 -4.056 1.635 1.00 71.56 70 LEU A C 1
ATOM 552 O O . LEU A 1 70 ? -4.235 -4.246 2.852 1.00 71.56 70 LEU A O 1
ATOM 556 N N . ALA A 1 71 ? -5.153 -3.242 1.061 1.00 77.12 71 ALA A N 1
ATOM 557 C CA . ALA A 1 71 ? -6.141 -2.473 1.816 1.00 77.12 71 ALA A CA 1
ATOM 558 C C . ALA A 1 71 ? -7.147 -3.356 2.574 1.00 77.12 71 ALA A C 1
ATOM 560 O O . ALA A 1 71 ? -7.675 -2.931 3.597 1.00 77.12 71 ALA A O 1
ATOM 561 N N . ILE A 1 72 ? -7.400 -4.576 2.092 1.00 73.38 72 ILE A N 1
ATOM 562 C CA . ILE A 1 72 ? -8.295 -5.543 2.744 1.00 73.38 72 ILE A CA 1
ATOM 563 C C . ILE A 1 72 ? -7.531 -6.381 3.775 1.00 73.38 72 ILE A C 1
ATOM 565 O O . ILE A 1 72 ? -8.004 -6.585 4.892 1.00 73.38 72 ILE A O 1
ATOM 569 N N . VAL A 1 73 ? -6.338 -6.859 3.415 1.00 72.00 73 VAL A N 1
ATOM 570 C CA . VAL A 1 73 ? -5.574 -7.806 4.240 1.00 72.00 73 VAL A CA 1
ATOM 571 C C . VAL A 1 73 ? -5.085 -7.170 5.541 1.00 72.00 73 VAL A C 1
ATOM 573 O O . VAL A 1 73 ? -5.179 -7.795 6.595 1.00 72.00 73 VAL A O 1
ATOM 576 N N . ILE A 1 74 ? -4.596 -5.927 5.495 1.00 75.25 74 ILE A N 1
ATOM 577 C CA . ILE A 1 74 ? -4.050 -5.244 6.676 1.00 75.25 74 ILE A CA 1
ATOM 578 C C . ILE A 1 74 ? -5.097 -5.128 7.802 1.00 75.25 74 ILE A C 1
ATOM 580 O O . ILE A 1 74 ? -4.834 -5.641 8.890 1.00 75.25 74 ILE A O 1
ATOM 584 N N . PRO A 1 75 ? -6.286 -4.527 7.592 1.00 77.06 75 PRO A N 1
ATOM 585 C CA . PRO A 1 75 ? -7.294 -4.429 8.647 1.00 77.06 75 PRO A CA 1
ATOM 586 C C . PRO A 1 75 ? -7.862 -5.791 9.064 1.00 77.06 75 PRO A C 1
ATOM 588 O O . PRO A 1 75 ? -8.172 -5.965 10.239 1.00 77.06 75 PRO A O 1
ATOM 591 N N . ALA A 1 76 ? -7.941 -6.774 8.159 1.00 74.00 76 ALA A N 1
ATOM 592 C CA . ALA A 1 76 ? -8.380 -8.124 8.511 1.00 74.00 76 ALA A CA 1
ATOM 593 C C . ALA A 1 76 ? -7.412 -8.808 9.492 1.00 74.00 76 ALA A C 1
ATOM 595 O O . ALA A 1 76 ? -7.848 -9.359 10.500 1.00 74.00 76 ALA A O 1
ATOM 596 N N . ILE A 1 77 ? -6.099 -8.715 9.250 1.00 74.81 77 ILE A N 1
ATOM 597 C CA . ILE A 1 77 ? -5.073 -9.252 10.158 1.00 74.81 77 ILE A CA 1
ATOM 598 C C . ILE A 1 77 ? -5.135 -8.547 11.518 1.00 74.81 77 ILE A C 1
ATOM 600 O O . ILE A 1 77 ? -5.106 -9.212 12.554 1.00 74.81 77 ILE A O 1
ATOM 604 N N . GLN A 1 78 ? -5.258 -7.213 11.526 1.00 76.19 78 GLN A N 1
ATOM 605 C CA . GLN A 1 78 ? -5.402 -6.452 12.772 1.00 76.19 78 GLN A CA 1
ATOM 606 C C . GLN A 1 78 ? -6.663 -6.871 13.543 1.00 76.19 78 GLN A C 1
ATOM 608 O O . GLN A 1 78 ? -6.596 -7.019 14.759 1.00 76.19 78 GLN A O 1
ATOM 613 N N . SER A 1 79 ? -7.782 -7.114 12.850 1.00 76.94 79 SER A N 1
ATOM 614 C CA . SER A 1 79 ? -9.036 -7.575 13.462 1.00 76.94 79 SER A CA 1
ATOM 615 C C . SER A 1 79 ? -8.896 -8.966 14.072 1.00 76.94 79 SER A C 1
ATOM 617 O O . SER A 1 79 ? -9.278 -9.160 15.219 1.00 76.94 79 SER A O 1
ATOM 619 N N . VAL 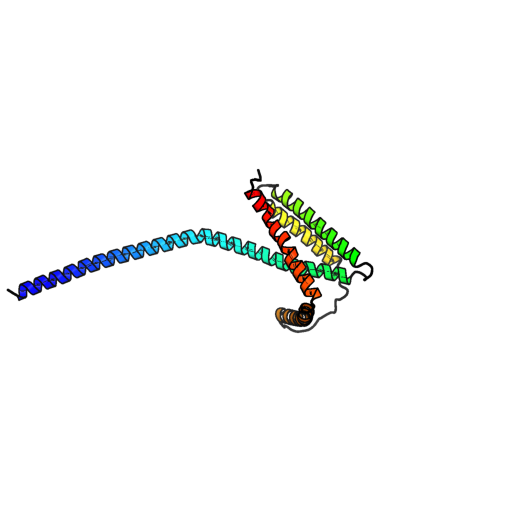A 1 80 ? -8.297 -9.923 13.352 1.00 73.69 80 VAL A N 1
ATOM 620 C CA . VAL A 1 80 ? -8.104 -11.290 13.866 1.00 73.69 80 VAL A CA 1
ATOM 621 C C . VAL A 1 80 ? -7.246 -11.281 15.128 1.00 73.69 80 VAL A C 1
ATOM 623 O O . VAL A 1 80 ? -7.584 -11.952 16.098 1.00 73.69 80 VAL A O 1
ATOM 626 N N . VAL A 1 81 ? -6.168 -10.491 15.146 1.00 77.81 81 VAL A N 1
ATOM 627 C CA . VAL A 1 81 ? -5.298 -10.392 16.327 1.00 77.81 81 VAL A CA 1
ATOM 628 C C . VAL A 1 81 ? -5.979 -9.650 17.482 1.00 77.81 81 VAL A C 1
ATOM 630 O O . VAL A 1 81 ? -5.788 -10.024 18.643 1.00 77.81 81 VAL A O 1
ATOM 633 N N . ALA A 1 82 ? -6.804 -8.640 17.187 1.00 77.56 82 ALA A N 1
ATOM 634 C CA . ALA A 1 82 ? -7.624 -7.956 18.187 1.00 77.56 82 ALA A CA 1
ATOM 635 C C . ALA A 1 82 ? -8.626 -8.914 18.853 1.00 77.56 82 ALA A C 1
ATOM 637 O O . ALA A 1 82 ? -8.774 -8.903 20.079 1.00 77.56 82 ALA A O 1
ATOM 638 N N . ASP A 1 83 ? -9.272 -9.754 18.044 1.00 73.38 83 ASP A N 1
ATOM 639 C CA . ASP A 1 83 ? -10.294 -10.705 18.479 1.00 73.38 83 ASP A CA 1
ATOM 640 C C . ASP A 1 83 ? -9.688 -11.904 19.223 1.00 73.38 83 ASP A C 1
ATOM 642 O O . ASP A 1 83 ? -10.309 -12.441 20.140 1.00 73.38 83 ASP A O 1
ATOM 646 N N . SER A 1 84 ? -8.460 -12.312 18.883 1.00 71.06 84 SER A N 1
ATOM 647 C CA . SER A 1 84 ? -7.783 -13.456 19.510 1.00 71.06 84 SER A CA 1
ATOM 648 C C . SER A 1 84 ? -7.037 -13.123 20.809 1.00 71.06 84 SER A C 1
ATOM 650 O O . SER A 1 84 ? -6.545 -14.038 21.471 1.00 71.06 84 SER A O 1
ATOM 652 N N . THR A 1 85 ? -6.898 -11.842 21.172 1.00 76.69 85 THR A N 1
ATOM 653 C CA . THR A 1 85 ? -6.063 -11.412 22.308 1.00 76.69 85 THR A CA 1
ATOM 654 C C . THR A 1 85 ? -6.888 -10.781 23.433 1.00 76.69 85 THR A C 1
ATOM 656 O O . THR A 1 85 ? -7.646 -9.833 23.216 1.00 76.69 85 THR A O 1
ATOM 659 N N . TYR A 1 86 ? -6.685 -11.255 24.668 1.00 73.56 86 TYR A N 1
ATOM 660 C CA . TYR A 1 86 ? -7.281 -10.686 25.885 1.00 73.56 86 TYR A CA 1
ATOM 661 C C . TYR A 1 86 ? -6.794 -9.257 26.161 1.00 73.56 86 TYR A C 1
ATOM 663 O O . TYR A 1 86 ? -5.606 -8.971 25.996 1.00 73.56 86 TYR A O 1
ATOM 671 N N . A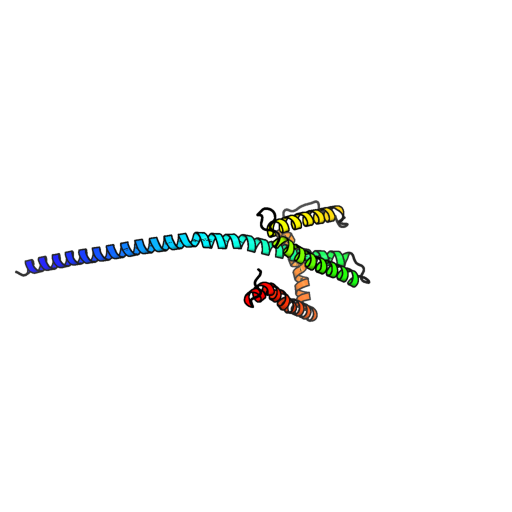SP A 1 87 ? -7.687 -8.390 26.656 1.00 71.19 87 ASP A N 1
ATOM 672 C CA . ASP A 1 87 ? -7.473 -6.942 26.847 1.00 71.19 87 ASP A CA 1
ATOM 673 C C . ASP A 1 87 ? -6.147 -6.563 27.515 1.00 71.19 87 ASP A C 1
ATOM 675 O O . ASP A 1 87 ? -5.469 -5.635 27.078 1.00 71.19 87 ASP A O 1
ATOM 679 N N . HIS A 1 88 ? -5.732 -7.331 28.521 1.00 77.31 88 HIS A N 1
ATOM 680 C CA . HIS A 1 88 ? -4.505 -7.099 29.283 1.00 77.31 88 HIS A CA 1
ATOM 681 C C . HIS A 1 88 ? -3.212 -7.226 28.448 1.00 77.31 88 HIS A C 1
ATOM 683 O O . HIS A 1 88 ? -2.235 -6.550 28.755 1.00 77.31 88 HIS A O 1
ATOM 689 N N . ASN A 1 89 ? -3.193 -8.041 27.383 1.00 81.00 89 ASN A N 1
ATOM 690 C CA . ASN A 1 89 ? -1.984 -8.302 26.585 1.00 81.00 89 ASN A CA 1
ATOM 691 C C . ASN A 1 89 ? -2.097 -7.828 25.123 1.00 81.00 89 ASN A C 1
ATOM 693 O O . ASN A 1 89 ? -1.224 -8.126 24.302 1.00 81.00 89 ASN A O 1
ATOM 697 N N . ARG A 1 90 ? -3.156 -7.076 24.779 1.00 77.94 90 ARG A N 1
ATOM 698 C CA . ARG A 1 90 ? -3.404 -6.587 23.408 1.00 77.94 90 ARG A CA 1
ATOM 699 C C . ARG A 1 90 ? -2.237 -5.771 22.863 1.00 77.94 90 ARG A C 1
ATOM 701 O O . ARG A 1 90 ? -1.814 -5.995 21.734 1.00 77.94 90 ARG A O 1
ATOM 708 N N . GLY A 1 91 ? -1.664 -4.885 23.681 1.00 83.06 91 GLY A N 1
ATOM 709 C CA . GLY A 1 91 ? -0.522 -4.057 23.279 1.00 83.06 91 GLY A CA 1
ATOM 710 C C . GLY A 1 91 ? 0.707 -4.874 22.863 1.00 83.06 91 GLY A C 1
ATOM 711 O O . GLY A 1 91 ? 1.357 -4.540 21.876 1.00 83.06 91 GLY A O 1
ATOM 712 N N . VAL A 1 92 ? 0.985 -5.984 23.555 1.00 87.12 92 VAL A N 1
ATOM 713 C CA . VAL A 1 92 ? 2.119 -6.873 23.247 1.00 87.12 92 VAL A CA 1
ATOM 714 C C . VAL A 1 92 ? 1.871 -7.657 21.957 1.00 87.12 92 VAL A C 1
ATOM 716 O O . VAL A 1 92 ? 2.783 -7.800 21.144 1.00 87.12 92 VAL A O 1
ATOM 719 N N . ALA A 1 93 ? 0.639 -8.118 21.727 1.00 84.75 93 ALA A N 1
ATOM 720 C CA . ALA A 1 93 ? 0.277 -8.807 20.488 1.00 84.75 93 ALA A CA 1
ATOM 721 C C . ALA A 1 93 ? 0.379 -7.882 19.264 1.00 84.75 93 ALA A C 1
ATOM 723 O O . ALA A 1 93 ? 0.987 -8.256 18.260 1.00 84.75 93 ALA A O 1
ATOM 724 N N . PHE A 1 94 ? -0.129 -6.648 19.363 1.00 86.12 94 PHE A N 1
ATOM 725 C CA . PHE A 1 94 ? 0.023 -5.650 18.299 1.00 86.12 94 PHE A CA 1
ATOM 726 C C . PHE A 1 94 ? 1.485 -5.253 18.076 1.00 86.12 94 PHE A C 1
ATOM 728 O O . PHE A 1 94 ? 1.903 -5.074 16.931 1.00 86.12 94 PHE A O 1
ATOM 735 N N . TRP A 1 95 ? 2.285 -5.170 19.142 1.00 88.31 95 TRP A N 1
ATOM 736 C CA . TRP A 1 95 ? 3.716 -4.904 19.024 1.00 88.31 95 TRP A CA 1
ATOM 737 C C . TRP A 1 95 ? 4.444 -6.017 18.258 1.00 88.31 95 TRP A C 1
ATOM 739 O O . TRP A 1 95 ? 5.165 -5.724 17.304 1.00 88.31 95 TRP A O 1
ATOM 749 N N . TRP A 1 96 ? 4.198 -7.289 18.584 1.00 88.00 96 TRP A N 1
ATOM 750 C CA . TRP A 1 96 ? 4.781 -8.421 17.850 1.00 88.00 96 TRP A CA 1
ATOM 751 C C . TRP A 1 96 ? 4.345 -8.474 16.384 1.00 88.00 96 TRP A C 1
ATOM 753 O O . TRP A 1 96 ? 5.156 -8.791 15.507 1.00 88.00 96 TRP A O 1
ATOM 763 N N . LEU A 1 97 ? 3.089 -8.122 16.105 1.00 87.19 97 LEU A N 1
ATOM 764 C CA . LEU A 1 97 ? 2.555 -8.026 14.748 1.00 87.19 97 LEU A CA 1
ATOM 765 C C . LEU A 1 97 ? 3.313 -6.957 13.943 1.00 87.19 97 LEU A C 1
ATOM 767 O O . LEU A 1 97 ? 3.780 -7.227 12.835 1.00 87.19 97 LEU A O 1
ATOM 771 N N . GLN A 1 98 ? 3.519 -5.772 14.525 1.00 87.62 98 GLN A N 1
ATOM 772 C CA . GLN A 1 98 ? 4.263 -4.686 13.885 1.00 87.62 98 GLN A CA 1
ATOM 773 C C . GLN A 1 98 ? 5.746 -5.027 13.687 1.00 87.62 98 GLN A C 1
ATOM 775 O O . GLN A 1 98 ? 6.302 -4.750 12.622 1.00 87.62 98 GLN A O 1
ATOM 780 N N . VAL A 1 99 ? 6.386 -5.646 14.683 1.00 92.38 99 VAL A N 1
ATOM 781 C CA . VAL A 1 99 ? 7.782 -6.103 14.592 1.00 92.38 99 VAL A CA 1
ATOM 782 C C . VAL A 1 99 ? 7.937 -7.098 13.445 1.00 92.38 99 VAL A C 1
ATOM 784 O O . VAL A 1 99 ? 8.810 -6.925 12.595 1.00 92.38 99 VAL A O 1
ATOM 787 N N . THR A 1 100 ? 7.041 -8.081 13.359 1.00 88.38 100 THR A N 1
ATOM 788 C CA . THR A 1 100 ? 7.042 -9.077 12.279 1.00 88.38 100 THR A CA 1
ATOM 789 C C . THR A 1 100 ? 6.837 -8.419 10.911 1.00 88.38 100 THR A C 1
ATOM 791 O O . THR A 1 100 ? 7.554 -8.740 9.963 1.00 88.38 100 THR A O 1
ATOM 794 N N . GLY A 1 101 ? 5.923 -7.447 10.805 1.00 86.50 101 GLY A N 1
ATOM 795 C CA . GLY A 1 101 ? 5.694 -6.689 9.570 1.00 86.50 101 GLY A CA 1
ATOM 796 C C . GLY A 1 101 ? 6.914 -5.876 9.116 1.00 86.50 101 GLY A C 1
ATOM 797 O O . GLY A 1 101 ? 7.269 -5.882 7.934 1.00 86.50 101 GLY A O 1
ATOM 798 N N . ASN A 1 102 ? 7.608 -5.225 10.051 1.00 87.50 102 ASN A N 1
ATOM 799 C CA . ASN A 1 102 ? 8.819 -4.456 9.751 1.00 87.50 102 ASN A CA 1
ATOM 800 C C . ASN A 1 102 ? 9.983 -5.364 9.336 1.00 87.50 102 ASN A C 1
ATOM 802 O O . ASN A 1 102 ? 10.666 -5.068 8.356 1.00 87.50 102 ASN A O 1
ATOM 806 N N . ILE A 1 103 ? 10.171 -6.498 10.019 1.00 91.00 103 ILE A N 1
ATOM 807 C CA . ILE A 1 103 ? 11.169 -7.510 9.638 1.00 91.00 103 ILE A CA 1
ATOM 808 C C . ILE A 1 103 ? 10.874 -8.043 8.234 1.00 91.00 103 ILE A C 1
ATOM 810 O O . ILE A 1 103 ? 11.781 -8.114 7.405 1.00 91.00 103 ILE A O 1
ATOM 814 N N . GLY A 1 104 ? 9.609 -8.355 7.937 1.00 86.50 104 GLY A N 1
ATOM 815 C CA . GLY A 1 104 ? 9.181 -8.784 6.605 1.00 86.50 104 GLY A CA 1
ATOM 816 C C . GLY A 1 104 ? 9.474 -7.738 5.526 1.00 86.50 104 GLY A C 1
ATOM 817 O O . GLY A 1 104 ? 9.931 -8.089 4.441 1.00 86.50 104 GLY A O 1
ATOM 818 N N . THR A 1 105 ? 9.292 -6.453 5.839 1.00 85.06 105 THR A N 1
ATOM 819 C CA . THR A 1 105 ? 9.594 -5.341 4.921 1.00 85.06 105 THR A CA 1
ATOM 820 C C . THR A 1 105 ? 11.095 -5.222 4.650 1.00 85.06 105 THR A C 1
ATOM 822 O O . THR A 1 105 ? 11.497 -5.088 3.495 1.00 85.06 105 THR A O 1
ATOM 825 N N . ILE A 1 106 ? 11.934 -5.325 5.686 1.00 87.94 106 ILE A N 1
ATOM 826 C CA . ILE A 1 106 ? 13.399 -5.293 5.547 1.00 87.94 106 ILE A CA 1
ATOM 827 C C . ILE A 1 106 ? 13.879 -6.495 4.731 1.00 87.94 106 ILE A C 1
ATOM 829 O O . ILE A 1 106 ? 14.607 -6.329 3.753 1.00 87.94 106 ILE A O 1
ATOM 833 N N . LEU A 1 107 ? 13.443 -7.703 5.095 1.00 84.69 107 LEU A N 1
ATOM 834 C CA . LEU A 1 107 ? 13.864 -8.929 4.424 1.00 84.69 107 LEU A CA 1
ATOM 835 C C . LEU A 1 107 ? 13.376 -8.968 2.971 1.00 84.69 107 LEU A C 1
ATOM 837 O O . LEU A 1 107 ? 14.148 -9.300 2.075 1.00 84.69 107 LEU A O 1
ATOM 841 N N . GLY A 1 108 ? 12.127 -8.570 2.720 1.00 83.75 108 GLY A N 1
ATOM 842 C CA . GLY A 1 108 ? 11.568 -8.455 1.375 1.00 83.75 108 GLY A CA 1
ATOM 843 C C . GLY A 1 108 ? 12.295 -7.414 0.524 1.00 83.75 108 GLY A C 1
ATOM 844 O O . GLY A 1 108 ? 12.579 -7.681 -0.642 1.00 83.75 108 GLY A O 1
ATOM 845 N N . GLY A 1 109 ? 12.661 -6.267 1.106 1.00 82.75 109 GLY A N 1
ATOM 846 C CA . GLY A 1 109 ? 13.458 -5.236 0.439 1.00 82.75 109 GLY A CA 1
ATOM 847 C C . GLY A 1 109 ? 14.857 -5.728 0.061 1.00 82.75 109 GLY A C 1
ATOM 848 O O . GLY A 1 109 ? 15.263 -5.597 -1.093 1.00 82.75 109 GLY A O 1
ATOM 849 N N . LEU A 1 110 ? 15.564 -6.368 0.997 1.00 83.25 110 LEU A N 1
ATOM 850 C CA . LEU A 1 110 ? 16.890 -6.946 0.753 1.00 83.25 110 LEU A CA 1
ATOM 851 C C . LEU A 1 110 ? 16.838 -8.046 -0.315 1.00 83.25 110 LEU A C 1
ATOM 853 O O . LEU A 1 110 ? 17.612 -8.009 -1.271 1.00 83.25 110 LEU A O 1
ATOM 857 N N . LEU A 1 111 ? 15.892 -8.984 -0.202 1.00 79.44 111 LEU A N 1
ATOM 858 C CA . LEU A 1 111 ? 15.694 -10.037 -1.199 1.00 79.44 111 LEU A CA 1
ATOM 859 C C . LEU A 1 111 ? 15.329 -9.449 -2.565 1.00 79.44 111 LEU A C 1
ATOM 861 O O . LEU A 1 111 ? 15.873 -9.886 -3.571 1.00 79.44 111 LEU A O 1
ATOM 865 N N . SER A 1 112 ? 14.474 -8.426 -2.624 1.00 77.06 112 SER A N 1
ATOM 866 C CA . SER A 1 112 ? 14.119 -7.761 -3.882 1.00 77.06 112 SER A CA 1
ATOM 867 C C . SER A 1 112 ? 15.344 -7.159 -4.573 1.00 77.06 112 SER A C 1
ATOM 869 O O . SER A 1 112 ? 15.499 -7.320 -5.783 1.00 77.06 112 SER A O 1
ATOM 871 N N . VAL A 1 113 ? 16.225 -6.481 -3.832 1.00 76.81 113 VAL A N 1
ATOM 872 C CA . VAL A 1 113 ? 17.439 -5.868 -4.398 1.00 76.81 113 VAL A CA 1
ATOM 873 C C . VAL A 1 113 ? 18.432 -6.937 -4.862 1.00 76.81 113 VAL A C 1
ATOM 875 O O . VAL A 1 113 ? 18.914 -6.865 -5.992 1.00 76.81 113 VAL A O 1
ATOM 878 N N . LEU A 1 114 ? 18.679 -7.965 -4.044 1.00 76.88 114 LEU A N 1
ATOM 879 C CA . LEU A 1 114 ? 19.590 -9.068 -4.379 1.00 76.88 114 LEU A CA 1
ATOM 880 C C . LEU A 1 114 ? 19.093 -9.904 -5.571 1.00 76.88 114 LEU A C 1
ATOM 882 O O . LEU A 1 114 ? 19.880 -10.320 -6.422 1.00 76.88 114 LEU A O 1
ATOM 886 N N . LEU A 1 115 ? 17.783 -10.140 -5.671 1.00 72.50 115 LEU A N 1
ATOM 887 C CA . LEU A 1 115 ? 17.205 -10.846 -6.815 1.00 72.50 115 LEU A CA 1
ATOM 888 C C . LEU A 1 115 ? 17.131 -9.962 -8.063 1.00 72.50 115 LEU A C 1
ATOM 890 O O . LEU A 1 115 ? 17.176 -10.482 -9.169 1.00 72.50 115 LEU A O 1
ATOM 894 N N . THR A 1 116 ? 17.046 -8.637 -7.923 1.00 69.19 116 THR A N 1
ATOM 895 C CA . THR A 1 116 ? 17.076 -7.721 -9.076 1.00 69.19 116 THR A CA 1
ATOM 896 C C . THR A 1 116 ? 18.465 -7.653 -9.712 1.00 69.19 116 THR A C 1
ATOM 898 O O . THR A 1 116 ? 18.560 -7.569 -10.937 1.00 69.19 116 THR A O 1
ATOM 901 N N . SER A 1 117 ? 19.535 -7.721 -8.912 1.00 65.38 117 SER A N 1
ATOM 902 C CA . SER A 1 117 ? 20.920 -7.689 -9.405 1.00 65.38 117 SER A CA 1
ATOM 903 C C . SER A 1 117 ? 21.414 -9.030 -9.962 1.00 65.38 117 SER A C 1
ATOM 905 O O . SER A 1 117 ? 22.392 -9.064 -10.708 1.00 65.38 117 SER A O 1
ATOM 907 N N . THR A 1 118 ? 20.736 -10.138 -9.651 1.00 64.75 118 THR A N 1
ATOM 908 C CA . THR A 1 118 ? 21.087 -11.469 -10.155 1.00 64.75 118 THR A CA 1
ATOM 909 C C . THR A 1 118 ? 20.335 -11.776 -11.454 1.00 64.75 118 THR A C 1
ATOM 911 O O . THR A 1 118 ? 19.137 -12.047 -11.479 1.00 64.75 118 THR A O 1
ATOM 914 N N . SER A 1 119 ? 21.054 -11.749 -12.578 1.00 58.62 119 SER A N 1
ATOM 915 C CA . SER A 1 119 ? 20.569 -12.297 -13.849 1.00 58.62 119 SER A CA 1
ATOM 916 C C . SER A 1 119 ? 20.929 -13.776 -13.902 1.00 58.62 119 SER A C 1
ATOM 918 O O . SER A 1 119 ? 22.062 -14.137 -14.218 1.00 58.62 119 SER A O 1
ATOM 920 N N . PHE A 1 120 ? 19.981 -14.648 -13.557 1.00 52.84 120 PHE A N 1
ATOM 921 C CA . PHE A 1 120 ? 20.152 -16.080 -13.775 1.00 52.84 120 PHE A CA 1
ATOM 922 C C . PHE A 1 120 ? 19.570 -16.434 -15.146 1.00 52.84 120 PHE A C 1
ATOM 924 O O . PHE A 1 120 ? 18.380 -16.249 -15.404 1.00 52.84 120 PHE A O 1
ATOM 931 N N . MET A 1 121 ? 20.419 -16.934 -16.045 1.00 50.69 121 MET A N 1
ATOM 932 C CA . MET A 1 121 ? 19.998 -17.548 -17.311 1.00 50.69 121 MET A CA 1
ATOM 933 C C . MET A 1 121 ? 19.215 -16.629 -18.278 1.00 50.69 121 MET A C 1
ATOM 935 O O . MET A 1 121 ? 18.327 -17.081 -18.993 1.00 50.69 121 MET A O 1
ATOM 939 N N . GLY A 1 122 ? 19.531 -15.327 -18.312 1.00 58.31 122 GLY A N 1
ATOM 940 C CA . GLY A 1 122 ? 18.936 -14.371 -19.263 1.00 58.31 122 GLY A CA 1
ATOM 941 C C . GLY A 1 122 ? 17.498 -13.939 -18.941 1.00 58.31 122 GLY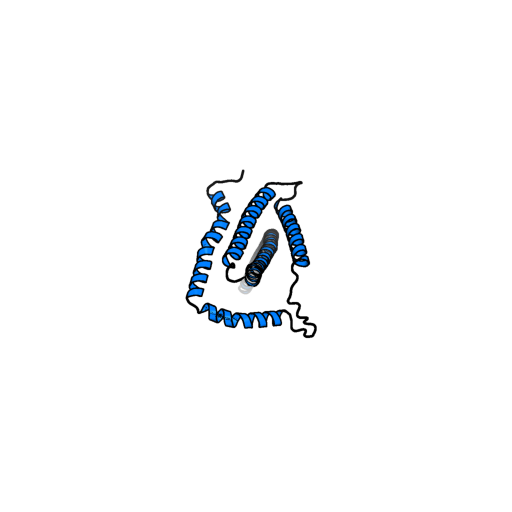 A C 1
ATOM 942 O O . GLY A 1 122 ? 16.882 -13.211 -19.720 1.00 58.31 122 GLY A O 1
ATOM 943 N N . ILE A 1 123 ? 16.961 -14.352 -17.790 1.00 62.47 123 ILE A N 1
ATOM 944 C CA . ILE A 1 123 ? 15.643 -13.946 -17.299 1.00 62.47 123 ILE A CA 1
ATOM 945 C C . ILE A 1 123 ? 15.826 -12.774 -16.333 1.00 62.47 123 ILE A C 1
ATOM 947 O O . ILE A 1 123 ? 16.653 -12.818 -15.426 1.00 62.47 123 ILE A O 1
ATOM 951 N N . ALA A 1 124 ? 15.033 -11.716 -16.509 1.00 67.50 124 ALA A N 1
ATOM 952 C CA . ALA A 1 124 ? 15.074 -10.559 -15.624 1.00 67.50 124 ALA A CA 1
ATOM 953 C C . ALA A 1 124 ? 14.685 -10.955 -14.185 1.00 67.50 124 ALA A C 1
ATOM 955 O O . ALA A 1 124 ? 13.593 -11.490 -13.961 1.00 67.50 124 ALA A O 1
ATOM 956 N N . GLY A 1 125 ? 15.556 -10.657 -13.216 1.00 67.25 125 GLY A N 1
ATOM 957 C CA . GLY A 1 125 ? 15.452 -11.113 -11.823 1.00 67.25 125 GLY A CA 1
ATOM 958 C C . GLY A 1 125 ? 14.144 -10.758 -11.102 1.00 67.25 125 GLY A C 1
ATOM 959 O O . GLY A 1 125 ? 13.651 -11.520 -10.270 1.00 67.25 125 GLY A O 1
ATOM 960 N N . TRP A 1 126 ? 13.471 -9.681 -11.518 1.00 70.56 126 TRP A N 1
ATOM 961 C CA . TRP A 1 126 ? 12.149 -9.304 -11.003 1.00 70.56 126 TRP A CA 1
ATOM 962 C C . TRP A 1 126 ? 11.056 -10.356 -11.272 1.00 70.56 126 TRP A C 1
ATOM 964 O O . TRP A 1 126 ? 10.106 -10.478 -10.500 1.00 70.56 126 TRP A O 1
ATOM 974 N N . ARG A 1 127 ? 11.169 -11.145 -12.352 1.00 74.38 127 ARG A N 1
ATOM 975 C CA . ARG A 1 127 ? 10.205 -12.218 -12.661 1.00 74.38 127 ARG A CA 1
ATOM 976 C C . ARG A 1 127 ? 10.371 -13.397 -11.715 1.00 74.38 127 ARG A C 1
ATOM 978 O O . ARG A 1 127 ? 9.375 -13.966 -11.279 1.00 74.38 127 ARG A O 1
ATOM 985 N N . ILE A 1 128 ? 11.615 -13.738 -11.390 1.00 73.38 128 ILE A N 1
ATOM 986 C CA . ILE A 1 128 ? 11.955 -14.800 -10.437 1.00 73.3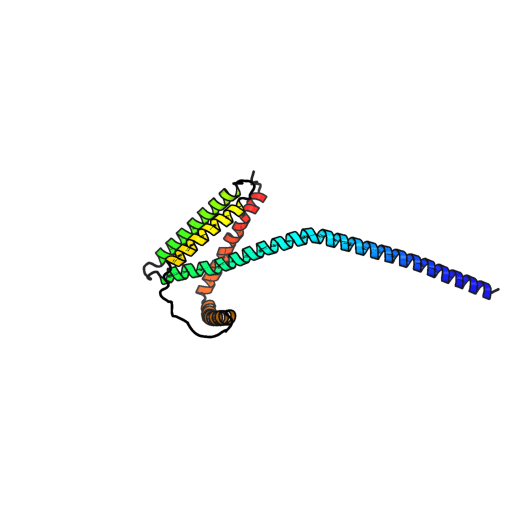8 128 ILE A CA 1
ATOM 987 C C . ILE A 1 128 ? 11.434 -14.417 -9.049 1.00 73.38 128 ILE A C 1
ATOM 989 O O . ILE A 1 128 ? 10.813 -15.239 -8.378 1.00 73.38 128 ILE A O 1
ATOM 993 N N . PHE A 1 129 ? 11.571 -13.142 -8.675 1.00 75.19 129 PHE A N 1
ATOM 994 C CA . PHE A 1 129 ? 11.004 -12.609 -7.440 1.00 75.19 129 PHE A CA 1
ATOM 995 C C . PHE A 1 129 ? 9.480 -12.810 -7.352 1.00 75.19 129 PHE A C 1
ATOM 997 O O . PHE A 1 129 ? 8.996 -13.322 -6.345 1.00 75.19 129 PHE A O 1
ATOM 1004 N N . PHE A 1 130 ? 8.718 -12.507 -8.412 1.00 73.69 130 PHE A N 1
ATOM 1005 C CA . PHE A 1 130 ? 7.267 -12.748 -8.411 1.00 73.69 130 PHE A CA 1
ATOM 1006 C C . PHE A 1 130 ? 6.897 -14.224 -8.230 1.00 73.69 130 PHE A C 1
ATOM 1008 O O . PHE A 1 130 ? 5.944 -14.523 -7.514 1.00 73.69 130 PHE A O 1
ATOM 1015 N N . HIS A 1 131 ? 7.646 -15.146 -8.839 1.00 77.88 131 HIS A N 1
ATOM 1016 C CA . HIS A 1 131 ? 7.390 -16.581 -8.683 1.00 77.88 131 HIS A CA 1
ATOM 1017 C C . HIS A 1 131 ? 7.709 -17.062 -7.263 1.00 77.88 131 HIS A C 1
ATOM 1019 O O . HIS A 1 131 ? 6.940 -17.830 -6.691 1.00 77.88 131 HIS A O 1
ATOM 1025 N N . LEU A 1 132 ? 8.795 -16.569 -6.664 1.00 80.12 132 LEU A N 1
ATOM 1026 C CA . LEU A 1 132 ? 9.168 -16.885 -5.285 1.00 80.12 132 LEU A CA 1
ATOM 1027 C C . LEU A 1 132 ? 8.093 -16.397 -4.300 1.00 80.12 132 LEU A C 1
ATOM 1029 O O . LEU A 1 132 ? 7.628 -17.166 -3.459 1.00 80.12 132 LEU A O 1
ATOM 1033 N N . VAL A 1 133 ? 7.633 -15.151 -4.454 1.00 78.94 133 VAL A N 1
ATOM 1034 C CA . VAL A 1 133 ? 6.542 -14.589 -3.641 1.00 78.94 133 VAL A CA 1
ATOM 1035 C C . VAL A 1 133 ? 5.241 -15.377 -3.829 1.00 78.94 133 VAL A C 1
ATOM 1037 O O . VAL A 1 133 ? 4.546 -15.640 -2.849 1.00 78.94 133 VAL A O 1
ATOM 1040 N N . ALA A 1 134 ? 4.928 -15.811 -5.055 1.00 78.62 134 ALA A N 1
ATOM 1041 C CA . ALA A 1 134 ? 3.751 -16.634 -5.328 1.00 78.62 134 ALA A CA 1
ATOM 1042 C C . ALA A 1 134 ? 3.813 -17.994 -4.611 1.00 78.62 134 ALA A C 1
ATOM 1044 O O . ALA A 1 134 ? 2.826 -18.403 -4.003 1.00 78.62 134 ALA A O 1
ATOM 1045 N N . ILE A 1 135 ? 4.970 -18.665 -4.614 1.00 82.62 135 ILE A N 1
ATOM 1046 C CA . ILE A 1 135 ? 5.162 -19.940 -3.903 1.00 82.62 135 ILE A CA 1
ATOM 1047 C C . ILE A 1 135 ? 4.971 -19.751 -2.393 1.00 82.62 135 ILE A C 1
ATOM 1049 O O . ILE A 1 135 ? 4.221 -20.506 -1.775 1.00 82.62 135 ILE A O 1
ATOM 1053 N N . ILE A 1 136 ? 5.587 -18.721 -1.802 1.00 81.38 136 ILE A N 1
ATOM 1054 C CA . ILE A 1 136 ? 5.411 -18.411 -0.374 1.00 81.38 136 ILE A CA 1
ATOM 1055 C C . ILE A 1 136 ? 3.938 -18.118 -0.065 1.00 81.38 136 ILE A C 1
ATOM 1057 O O . ILE A 1 136 ? 3.408 -18.624 0.921 1.00 81.38 136 ILE A O 1
ATOM 1061 N N . SER A 1 137 ? 3.256 -17.350 -0.918 1.00 79.75 137 SER A N 1
ATOM 1062 C CA . SER A 1 137 ? 1.836 -17.034 -0.749 1.00 79.75 137 SER A CA 1
ATOM 1063 C C . SER A 1 137 ? 0.953 -18.284 -0.782 1.00 79.75 137 SER A C 1
ATOM 1065 O O . SER A 1 137 ? 0.054 -18.400 0.049 1.00 79.75 137 SER A O 1
ATOM 1067 N N . VAL A 1 138 ? 1.232 -19.241 -1.673 1.00 80.75 138 VAL A N 1
ATOM 1068 C CA . VAL A 1 138 ? 0.519 -20.527 -1.721 1.00 80.75 138 VAL A CA 1
ATOM 1069 C C . VAL A 1 138 ? 0.766 -21.336 -0.450 1.00 80.75 138 VAL A C 1
ATOM 1071 O O . VAL A 1 138 ? -0.188 -21.851 0.126 1.00 80.75 138 VAL A O 1
ATOM 1074 N N . ILE A 1 139 ? 2.010 -21.408 0.031 1.00 82.06 139 ILE A N 1
ATOM 1075 C CA . ILE A 1 139 ? 2.341 -22.116 1.278 1.00 82.06 139 ILE A CA 1
ATOM 1076 C C . ILE A 1 139 ? 1.592 -21.496 2.460 1.00 82.06 139 ILE A C 1
ATOM 1078 O O . ILE A 1 139 ? 0.958 -22.222 3.222 1.00 82.06 139 ILE A O 1
ATOM 1082 N N . VAL A 1 140 ? 1.608 -20.166 2.589 1.00 76.62 140 VAL A N 1
ATOM 1083 C CA . VAL A 1 140 ? 0.867 -19.452 3.641 1.00 76.62 140 VAL A CA 1
ATOM 1084 C C . VAL A 1 140 ? -0.638 -19.681 3.498 1.00 76.62 140 VAL A C 1
ATOM 1086 O O . VAL A 1 140 ? -1.305 -19.922 4.497 1.00 76.62 140 VAL A O 1
ATOM 1089 N N . GLY A 1 141 ? -1.175 -19.670 2.276 1.00 73.31 141 GLY A N 1
ATOM 1090 C CA . GLY A 1 141 ? -2.587 -19.950 2.010 1.00 73.31 141 GLY A CA 1
ATOM 1091 C C . GLY A 1 141 ? -2.999 -21.369 2.408 1.00 73.31 141 GLY A C 1
ATOM 1092 O O . GLY A 1 141 ? -4.035 -21.546 3.042 1.00 73.31 141 GLY A O 1
ATOM 1093 N N . ILE A 1 142 ? -2.171 -22.373 2.107 1.00 77.94 142 ILE A N 1
ATOM 1094 C CA . ILE A 1 142 ? -2.389 -23.763 2.536 1.00 77.94 142 ILE A CA 1
ATOM 1095 C C . ILE A 1 142 ? -2.289 -23.870 4.058 1.00 77.94 142 ILE A C 1
ATOM 1097 O O . ILE A 1 142 ? -3.129 -24.512 4.683 1.00 77.94 142 ILE A O 1
ATOM 1101 N N . LEU A 1 143 ? -1.299 -23.217 4.669 1.00 75.38 143 LEU A N 1
ATOM 1102 C CA . LEU A 1 143 ? -1.116 -23.227 6.116 1.00 75.38 143 LEU A CA 1
ATOM 1103 C C . LEU A 1 143 ? -2.312 -22.576 6.823 1.00 75.38 143 LEU A C 1
ATOM 1105 O O . LEU A 1 143 ? -2.835 -23.142 7.775 1.00 75.38 143 LEU A O 1
ATOM 1109 N N . LEU A 1 144 ? -2.817 -21.452 6.313 1.00 72.31 144 LEU A N 1
ATOM 1110 C CA . LEU A 1 144 ? -4.064 -20.853 6.786 1.00 72.31 144 LEU A CA 1
ATOM 1111 C C . LEU A 1 144 ? -5.253 -21.789 6.552 1.00 72.31 144 LEU A C 1
ATOM 1113 O O . LEU A 1 144 ? -6.049 -21.964 7.459 1.00 72.31 144 LEU A O 1
ATOM 1117 N N . GLY A 1 145 ? -5.361 -22.451 5.401 1.00 67.62 145 GLY A N 1
ATOM 1118 C CA . GLY A 1 145 ? -6.444 -23.406 5.139 1.00 67.62 145 GLY A CA 1
ATOM 1119 C C . GLY A 1 145 ? -6.450 -24.616 6.082 1.00 67.62 145 GLY A C 1
ATOM 1120 O O . GLY A 1 145 ? -7.516 -25.121 6.426 1.00 67.62 145 GLY A O 1
ATOM 1121 N N . LEU A 1 146 ? -5.275 -25.070 6.526 1.00 71.62 146 LEU A N 1
ATOM 1122 C CA . LEU A 1 146 ? -5.135 -26.201 7.448 1.00 71.62 146 LEU A CA 1
ATOM 1123 C C . LEU A 1 146 ? -5.263 -25.794 8.925 1.00 71.62 146 LEU A C 1
ATOM 1125 O O . LEU A 1 146 ? -5.804 -26.563 9.718 1.00 71.62 146 LEU A O 1
ATOM 1129 N N . PHE A 1 147 ? -4.772 -24.609 9.304 1.00 61.00 147 PHE A N 1
ATOM 1130 C CA . PHE A 1 147 ? -4.707 -24.159 10.702 1.00 61.00 147 PHE A CA 1
ATOM 1131 C C . PHE A 1 147 ? -5.802 -23.162 11.099 1.00 61.00 147 PHE A C 1
ATOM 1133 O O . PHE A 1 147 ? -6.144 -23.090 12.281 1.00 61.00 147 PHE A O 1
ATOM 1140 N N . ALA A 1 148 ? -6.385 -22.412 10.160 1.00 58.62 148 ALA A N 1
ATOM 1141 C CA . ALA A 1 148 ? -7.524 -21.537 10.428 1.00 58.62 148 ALA A CA 1
ATOM 1142 C C . ALA A 1 148 ? -8.800 -22.382 10.529 1.00 58.62 148 ALA A C 1
ATOM 1144 O O . ALA A 1 148 ? -9.624 -22.457 9.619 1.00 58.62 148 ALA A O 1
ATOM 1145 N N . LYS A 1 149 ? -8.953 -23.056 11.668 1.00 50.88 149 LYS A N 1
ATOM 1146 C CA . LYS A 1 149 ? -10.206 -23.702 12.044 1.00 50.88 149 LYS A CA 1
ATOM 1147 C C . LYS A 1 149 ? -11.170 -22.610 12.499 1.00 50.88 149 LYS A C 1
ATOM 1149 O O . LYS A 1 149 ? -11.097 -22.153 13.635 1.00 50.88 149 LYS A O 1
ATOM 1154 N N . ASP A 1 150 ? -12.030 -22.169 11.589 1.00 50.03 150 ASP A N 1
ATOM 1155 C CA . ASP A 1 150 ? -13.061 -21.169 11.865 1.00 50.03 150 ASP A CA 1
ATOM 1156 C C . ASP A 1 150 ? -14.114 -21.742 12.844 1.00 50.03 150 ASP A C 1
ATOM 1158 O O . ASP A 1 150 ? -14.764 -22.742 12.520 1.00 50.03 150 ASP A O 1
ATOM 1162 N N . PRO A 1 151 ? -14.299 -21.165 14.048 1.00 50.03 151 PRO A N 1
ATOM 1163 C CA . PRO A 1 151 ? -15.329 -21.595 14.991 1.00 50.03 151 PRO A CA 1
ATOM 1164 C C . PRO A 1 151 ? -16.735 -21.067 14.647 1.00 50.03 151 PRO A C 1
ATOM 1166 O O . PRO A 1 151 ? -17.682 -21.374 15.369 1.00 50.03 151 PRO A O 1
ATOM 1169 N N . ARG A 1 152 ? -16.908 -20.279 13.573 1.00 46.47 152 ARG A N 1
ATOM 1170 C CA . ARG A 1 152 ? -18.192 -19.655 13.199 1.00 46.47 152 ARG A CA 1
ATOM 1171 C C . ARG A 1 152 ? -18.709 -20.092 11.829 1.00 46.47 152 ARG A C 1
ATOM 1173 O O . ARG A 1 152 ? -19.326 -19.297 11.122 1.00 46.47 152 ARG A O 1
ATOM 1180 N N . PHE A 1 153 ? -18.559 -21.370 11.482 1.00 43.31 153 PHE A N 1
ATOM 1181 C CA . PHE A 1 153 ? -19.418 -21.974 10.458 1.00 43.31 153 PHE A CA 1
ATOM 1182 C C . PHE A 1 153 ? -20.859 -22.067 10.989 1.00 43.31 153 PHE A C 1
ATOM 1184 O O . PHE A 1 153 ? -21.338 -23.127 11.385 1.00 43.31 153 PHE A O 1
ATOM 1191 N N . VAL A 1 154 ? -21.562 -20.932 11.024 1.00 44.38 154 VAL A N 1
ATOM 1192 C CA . VAL A 1 154 ? -23.022 -20.939 10.986 1.00 44.38 154 VAL A CA 1
ATOM 1193 C C . VAL A 1 154 ? -23.385 -21.259 9.547 1.00 44.38 154 VAL A C 1
ATOM 1195 O O . VAL A 1 154 ? -23.236 -20.436 8.645 1.00 44.38 154 VAL A O 1
ATOM 1198 N N . ASP A 1 155 ? -23.804 -22.501 9.368 1.00 48.50 155 ASP A N 1
ATOM 1199 C CA . ASP A 1 155 ? -24.355 -23.067 8.153 1.00 48.50 155 ASP A CA 1
ATOM 1200 C C . ASP A 1 155 ? -25.477 -22.161 7.615 1.00 48.50 155 ASP A C 1
ATOM 1202 O O . ASP A 1 155 ? -26.597 -22.145 8.123 1.00 48.50 155 ASP A O 1
ATOM 1206 N N . LYS A 1 156 ? -25.166 -21.338 6.610 1.00 45.94 156 LYS A N 1
ATOM 1207 C CA . LYS A 1 156 ? -26.173 -20.651 5.795 1.00 45.94 156 LYS A CA 1
ATOM 1208 C C . LYS A 1 156 ? -26.331 -21.409 4.490 1.00 45.94 156 LYS A C 1
ATOM 1210 O O . LYS A 1 156 ? -26.019 -20.920 3.405 1.00 45.94 156 LYS A O 1
ATOM 1215 N N . SER A 1 157 ? -26.856 -22.621 4.612 1.00 51.09 157 SER A N 1
ATOM 1216 C CA . SER A 1 157 ? -27.683 -23.181 3.559 1.00 51.09 157 SER A CA 1
ATOM 1217 C C . SER A 1 157 ? -28.981 -22.364 3.467 1.00 51.09 157 SER A C 1
ATOM 1219 O O . SER A 1 157 ? -29.567 -21.964 4.471 1.00 51.09 157 SER A O 1
ATOM 1221 N N . SER A 1 158 ? -29.416 -22.126 2.230 1.00 44.47 158 SER A N 1
ATOM 1222 C CA . SER A 1 158 ? -30.672 -21.496 1.794 1.00 44.47 158 SER A CA 1
ATOM 1223 C C . SER A 1 158 ? -30.635 -20.007 1.389 1.00 44.47 158 SER A C 1
ATOM 1225 O O . SER A 1 158 ? -30.680 -19.072 2.179 1.00 44.47 158 SER A O 1
ATOM 1227 N N . THR A 1 159 ? -30.675 -19.847 0.061 1.00 46.47 159 THR A N 1
ATOM 1228 C CA . THR A 1 159 ? -31.678 -19.022 -0.628 1.00 46.47 159 THR A CA 1
ATOM 1229 C C . THR A 1 159 ? -31.505 -17.507 -0.543 1.00 46.47 159 THR A C 1
ATOM 1231 O O . THR A 1 159 ? -32.084 -16.828 0.296 1.00 46.47 159 THR A O 1
ATOM 1234 N N . ASN A 1 160 ? -30.797 -16.948 -1.529 1.00 41.00 160 ASN A N 1
ATOM 1235 C CA . ASN A 1 160 ? -31.413 -16.148 -2.598 1.00 41.00 160 ASN A CA 1
ATOM 1236 C C . ASN A 1 160 ? -30.329 -15.578 -3.520 1.00 41.00 160 ASN A C 1
ATOM 1238 O O . ASN A 1 160 ? -29.313 -15.067 -3.061 1.00 41.00 160 ASN A O 1
ATOM 1242 N N . GLY A 1 161 ? -30.572 -15.604 -4.832 1.00 52.16 161 GLY A N 1
ATOM 1243 C CA . GLY A 1 161 ? -29.749 -14.955 -5.860 1.00 52.16 161 GLY A CA 1
ATOM 1244 C C . GLY A 1 161 ? -29.760 -13.420 -5.792 1.00 52.16 161 GLY A C 1
ATOM 1245 O O . GLY A 1 161 ? -29.781 -12.748 -6.824 1.00 52.16 161 GLY A O 1
ATOM 1246 N N . SER A 1 162 ? -29.769 -12.829 -4.596 1.00 53.59 162 SER A N 1
ATOM 1247 C CA . SER A 1 162 ? -29.437 -11.424 -4.416 1.00 53.59 162 SER A CA 1
ATOM 1248 C C . SER A 1 162 ? -27.946 -11.277 -4.697 1.00 53.59 162 SER A C 1
ATOM 1250 O O . SER A 1 162 ? -27.125 -11.672 -3.876 1.00 53.59 162 SER A O 1
ATOM 1252 N N . SER A 1 163 ? -27.628 -10.764 -5.891 1.00 63.25 163 SER A N 1
ATOM 1253 C CA . SER A 1 163 ? -26.283 -10.397 -6.355 1.00 63.25 163 SER A CA 1
ATOM 1254 C C . SER A 1 163 ? -25.352 -10.074 -5.185 1.00 63.25 163 SER A C 1
ATOM 1256 O O . SER A 1 163 ? -25.683 -9.205 -4.383 1.00 63.25 163 SER A O 1
ATOM 1258 N N . PHE A 1 164 ? -24.207 -10.756 -5.088 1.00 70.00 164 PHE A N 1
ATOM 1259 C CA . PHE A 1 164 ? -23.157 -10.519 -4.086 1.00 70.00 164 PHE A CA 1
ATOM 1260 C C . PHE A 1 164 ? -22.909 -9.020 -3.846 1.00 70.00 164 PHE A C 1
ATOM 1262 O O . PHE A 1 164 ? -22.791 -8.577 -2.708 1.00 70.00 164 PHE A O 1
ATOM 1269 N N . ALA A 1 165 ? -22.982 -8.215 -4.912 1.00 70.50 165 ALA A N 1
ATOM 1270 C CA . ALA A 1 165 ? -22.896 -6.763 -4.849 1.00 70.50 165 ALA A CA 1
ATOM 1271 C C . ALA A 1 165 ? -23.979 -6.108 -3.972 1.00 70.50 165 ALA A C 1
ATOM 1273 O O . ALA A 1 165 ? -23.673 -5.172 -3.251 1.00 70.50 165 ALA A O 1
ATOM 1274 N N . LYS A 1 166 ? -25.230 -6.583 -3.990 1.00 74.12 166 LYS A N 1
ATOM 1275 C CA . LYS A 1 166 ? -26.303 -6.095 -3.106 1.00 74.12 166 LYS A CA 1
ATOM 1276 C C . LYS A 1 166 ? -26.042 -6.452 -1.644 1.00 74.12 166 LYS A C 1
ATOM 1278 O O . LYS A 1 166 ? -26.251 -5.594 -0.797 1.00 74.12 166 LYS A O 1
ATOM 1283 N N . SER A 1 167 ? -25.576 -7.670 -1.357 1.00 77.56 167 SER A N 1
ATOM 1284 C CA . SER A 1 167 ? -25.221 -8.080 0.011 1.00 77.56 167 SER A CA 1
ATOM 1285 C C . SER A 1 167 ? -24.069 -7.236 0.548 1.00 77.56 167 SER A C 1
ATOM 1287 O O . SER A 1 167 ? -24.196 -6.642 1.613 1.00 77.56 167 SER A O 1
ATOM 1289 N N . LEU A 1 168 ? -23.000 -7.089 -0.244 1.00 75.88 168 LEU A N 1
ATOM 1290 C CA . LEU A 1 168 ? -21.877 -6.225 0.107 1.00 75.88 168 LEU A CA 1
ATOM 1291 C C . LEU A 1 168 ? -22.305 -4.768 0.278 1.00 75.88 168 LEU A C 1
ATOM 1293 O O . LEU A 1 168 ? -21.833 -4.102 1.185 1.00 75.88 168 LEU A O 1
ATOM 1297 N N . LEU A 1 169 ? -23.198 -4.253 -0.569 1.00 76.50 169 LEU A N 1
ATOM 1298 C CA . LEU A 1 169 ? -23.633 -2.857 -0.503 1.00 76.50 169 LEU A CA 1
ATOM 1299 C C . LEU A 1 169 ? -24.547 -2.588 0.698 1.00 76.50 169 LEU A C 1
ATOM 1301 O O . LEU A 1 169 ? -24.505 -1.490 1.252 1.00 76.50 169 LEU A O 1
ATOM 1305 N N . LEU A 1 170 ? -25.343 -3.575 1.121 1.00 81.25 170 LEU A N 1
ATOM 1306 C CA . LEU A 1 170 ? -26.122 -3.508 2.358 1.00 81.25 170 LEU A CA 1
ATOM 1307 C C . LEU A 1 170 ? -25.210 -3.534 3.585 1.00 81.25 170 LEU A C 1
ATOM 1309 O O . LEU A 1 170 ? -25.309 -2.635 4.413 1.00 81.25 170 LEU A O 1
ATOM 1313 N N . GLU A 1 171 ? -24.272 -4.474 3.645 1.00 80.44 171 GLU A N 1
ATOM 1314 C CA . GLU A 1 171 ? -23.286 -4.574 4.725 1.00 80.44 171 GLU A CA 1
ATOM 1315 C C . GLU A 1 171 ? -22.427 -3.299 4.807 1.00 80.44 171 GLU A C 1
ATOM 1317 O O . GLU A 1 171 ? -22.270 -2.698 5.868 1.00 80.44 171 GLU A O 1
ATOM 1322 N N . PHE A 1 172 ? -21.987 -2.775 3.660 1.00 81.69 172 PHE A N 1
ATOM 1323 C CA . PHE A 1 172 ? -21.266 -1.506 3.590 1.00 81.69 172 PHE A CA 1
ATOM 1324 C C . PHE A 1 172 ? -22.119 -0.330 4.078 1.00 81.69 172 PHE A C 1
ATOM 1326 O O . PHE A 1 172 ? -21.617 0.546 4.777 1.00 81.69 172 PHE A O 1
ATOM 1333 N N . LYS A 1 173 ? -23.415 -0.292 3.740 1.00 82.81 173 LYS A N 1
ATOM 1334 C CA . LYS A 1 173 ? -24.344 0.758 4.188 1.00 82.81 173 LYS A CA 1
ATOM 1335 C C . LYS A 1 173 ? -24.591 0.696 5.697 1.00 82.81 173 LYS A C 1
ATOM 1337 O O . LYS A 1 173 ? -24.680 1.751 6.331 1.00 82.81 173 LYS A O 1
ATOM 1342 N N . GLU A 1 174 ? -24.693 -0.506 6.255 1.00 85.50 174 GLU A N 1
ATOM 1343 C CA . GLU A 1 174 ? -24.844 -0.735 7.693 1.00 85.50 174 GLU A CA 1
ATOM 1344 C C . GLU A 1 174 ? -23.592 -0.331 8.468 1.00 85.50 174 GLU A C 1
ATOM 1346 O O . GLU A 1 174 ? -23.724 0.278 9.525 1.00 85.50 174 GLU A O 1
ATOM 1351 N N . LEU A 1 175 ? -22.397 -0.556 7.916 1.00 82.62 175 LEU A N 1
ATOM 1352 C CA . LEU A 1 175 ? -21.134 -0.090 8.501 1.00 82.62 175 LEU A CA 1
ATOM 1353 C C . LEU A 1 175 ? -20.919 1.422 8.314 1.00 82.62 175 LEU A C 1
ATOM 1355 O O . LEU A 1 175 ? -20.396 2.099 9.200 1.00 82.62 175 LEU A O 1
ATOM 1359 N N . PHE A 1 176 ? -21.382 1.987 7.197 1.00 85.56 176 PHE A N 1
ATOM 1360 C CA . PHE A 1 176 ? -21.194 3.401 6.869 1.00 85.56 176 PHE A CA 1
ATOM 1361 C C . PHE A 1 176 ? -21.916 4.349 7.837 1.00 85.56 176 PHE A C 1
ATOM 1363 O O . PHE A 1 176 ? -21.400 5.428 8.137 1.00 85.56 176 PHE A O 1
ATOM 1370 N N . GLN A 1 177 ? -23.096 3.973 8.344 1.00 82.06 177 GLN A N 1
ATOM 1371 C CA . GLN A 1 177 ? -23.858 4.801 9.291 1.00 82.06 177 GLN A CA 1
ATOM 1372 C C . GLN A 1 177 ? -23.105 5.018 10.626 1.00 82.06 177 GLN A C 1
ATOM 1374 O O . GLN A 1 177 ? -22.891 6.178 11.000 1.00 82.06 177 GLN A O 1
ATOM 1379 N N . PRO A 1 178 ? -22.612 3.965 11.311 1.00 78.31 178 PRO A N 1
ATOM 1380 C CA . PRO A 1 178 ? -21.682 4.082 12.431 1.00 78.31 178 PRO A CA 1
ATOM 1381 C C . PRO A 1 178 ? -20.398 4.841 12.084 1.00 78.31 178 PRO A C 1
ATOM 1383 O O . PRO A 1 178 ? -20.029 5.760 12.817 1.00 78.31 178 PRO A O 1
ATOM 1386 N N . THR A 1 179 ? -19.739 4.539 10.957 1.00 81.69 179 THR A N 1
ATOM 1387 C CA . THR A 1 179 ? -18.493 5.224 10.556 1.00 81.69 179 THR A CA 1
ATOM 1388 C C . THR A 1 179 ? -18.697 6.729 10.385 1.00 81.69 179 THR A C 1
ATOM 1390 O O . THR A 1 179 ? -17.864 7.523 10.826 1.00 81.69 179 THR A O 1
ATOM 1393 N N . LYS A 1 180 ? -19.833 7.152 9.820 1.00 83.88 180 LYS A N 1
ATOM 1394 C CA . LYS A 1 180 ? -20.194 8.570 9.689 1.00 83.88 180 LYS A CA 1
ATOM 1395 C C . LYS A 1 180 ? -20.356 9.252 11.050 1.00 83.88 180 LYS A C 1
ATOM 1397 O O . LYS A 1 180 ? -20.050 10.438 11.175 1.00 83.88 180 LYS A O 1
ATOM 1402 N N . SER A 1 181 ? -20.832 8.523 12.060 1.00 84.88 181 SER A N 1
ATOM 1403 C CA . SER A 1 181 ? -20.897 9.015 13.440 1.00 84.88 181 SER A CA 1
ATOM 1404 C C . SER A 1 181 ? -19.493 9.171 14.038 1.00 84.88 181 SER A C 1
ATOM 1406 O O . SER A 1 181 ? -19.163 10.233 14.566 1.00 84.88 181 SER A O 1
ATOM 1408 N N . VAL A 1 182 ? -18.622 8.174 13.848 1.00 84.00 182 VAL A N 1
ATOM 1409 C CA . VAL A 1 182 ? -17.222 8.201 14.313 1.00 84.00 182 VAL A CA 1
ATOM 1410 C C . VAL A 1 182 ? -16.422 9.334 13.653 1.00 84.00 182 VAL A C 1
ATOM 1412 O O . VAL A 1 182 ? -15.662 10.025 14.328 1.00 84.00 182 VAL A O 1
ATOM 1415 N N . MET A 1 183 ? -16.666 9.623 12.371 1.00 82.69 183 MET A N 1
ATOM 1416 C CA . MET A 1 183 ? -16.051 10.745 11.643 1.00 82.69 183 MET A CA 1
ATOM 1417 C C . MET A 1 183 ? -16.347 12.132 12.236 1.00 82.69 183 MET A C 1
ATOM 1419 O O . MET A 1 183 ? -15.610 13.082 11.961 1.00 82.69 183 MET A O 1
ATOM 1423 N N . LYS A 1 184 ? -17.416 12.283 13.029 1.00 87.94 184 LYS A N 1
ATOM 1424 C CA . LYS A 1 184 ? -17.738 13.551 13.706 1.00 87.94 184 LYS A CA 1
ATOM 1425 C C . LYS A 1 184 ? -16.960 13.744 15.008 1.00 87.94 184 LYS A C 1
ATOM 1427 O O . LYS A 1 184 ? -16.944 14.852 15.542 1.00 87.94 184 LYS A O 1
ATOM 1432 N N . ILE A 1 185 ? -16.328 12.695 15.532 1.00 92.50 185 ILE A N 1
ATOM 1433 C CA . ILE A 1 185 ? -15.580 12.758 16.786 1.00 92.50 185 ILE A CA 1
ATOM 1434 C C . ILE A 1 185 ? -14.270 13.514 16.538 1.00 92.50 185 ILE A C 1
ATOM 1436 O O . ILE A 1 185 ? -13.453 13.114 15.710 1.00 92.50 185 ILE A O 1
ATOM 1440 N N . ARG A 1 186 ? -14.038 14.594 17.294 1.00 87.12 186 ARG A N 1
ATOM 1441 C CA . ARG A 1 186 ? -12.847 15.451 17.139 1.00 87.12 186 ARG A CA 1
ATOM 1442 C C . ARG A 1 186 ? -11.537 14.668 17.305 1.00 87.12 186 ARG A C 1
ATOM 1444 O O . ARG A 1 186 ? -10.613 14.861 16.525 1.00 87.12 186 ARG A O 1
ATOM 1451 N N . SER A 1 187 ? -11.468 13.743 18.264 1.00 87.31 187 SER A N 1
ATOM 1452 C CA . SER A 1 187 ? -10.281 12.899 18.471 1.00 87.31 187 SER A CA 1
ATOM 1453 C C . SER A 1 187 ? -9.989 12.000 17.269 1.00 87.31 187 SER A C 1
ATOM 1455 O O . SER A 1 187 ? -8.838 11.862 16.868 1.00 87.31 187 SER A O 1
ATOM 1457 N N . PHE A 1 188 ? -11.029 11.442 16.642 1.00 86.00 188 PHE A N 1
ATOM 1458 C CA . PHE A 1 188 ? -10.880 10.627 15.438 1.00 86.00 188 PHE A CA 1
ATOM 1459 C C . PHE A 1 188 ? -10.365 11.460 14.258 1.00 86.00 188 PHE A C 1
ATOM 1461 O O . PHE A 1 188 ? -9.454 11.034 13.555 1.00 86.00 188 PHE A O 1
ATOM 1468 N N . GLN A 1 189 ? -10.877 12.682 14.083 1.00 88.69 189 GLN A N 1
ATOM 1469 C CA . GLN A 1 189 ? -10.393 13.602 13.048 1.00 88.69 189 GLN A CA 1
ATOM 1470 C C . GLN A 1 189 ? -8.906 13.932 13.212 1.00 88.69 189 GLN A C 1
ATOM 1472 O O . GLN A 1 189 ? -8.184 13.962 12.220 1.00 88.69 189 GLN A O 1
ATOM 1477 N N . ILE A 1 190 ? -8.435 14.132 14.448 1.00 90.00 190 ILE A N 1
ATOM 1478 C CA . ILE A 1 190 ? -7.016 14.391 14.731 1.00 90.00 190 ILE A CA 1
ATOM 1479 C C . ILE A 1 190 ? -6.161 13.171 14.375 1.00 90.00 190 ILE A C 1
ATOM 1481 O O . ILE A 1 190 ? -5.132 13.336 13.727 1.00 90.00 190 ILE A O 1
ATOM 1485 N N . ILE A 1 191 ? -6.593 11.958 14.734 1.00 88.69 191 ILE A N 1
ATOM 1486 C CA . ILE A 1 191 ? -5.881 10.713 14.395 1.00 88.69 191 ILE A CA 1
ATOM 1487 C C . ILE A 1 191 ? -5.798 10.527 12.876 1.00 88.69 191 ILE A C 1
ATOM 1489 O O . ILE A 1 191 ? -4.730 10.223 12.350 1.00 88.69 191 ILE A O 1
ATOM 1493 N N . VAL A 1 192 ? -6.900 10.759 12.157 1.00 87.31 192 VAL A N 1
ATOM 1494 C CA . VAL A 1 192 ? -6.922 10.680 10.688 1.00 87.31 192 VAL A CA 1
ATOM 1495 C C . VAL A 1 192 ? -6.017 11.745 10.071 1.00 87.31 192 VAL A C 1
ATOM 1497 O O . VAL A 1 192 ? -5.231 11.429 9.182 1.00 87.31 192 VAL A O 1
ATOM 1500 N N . ALA A 1 193 ? -6.073 12.987 10.556 1.00 87.56 193 ALA A N 1
ATOM 1501 C CA . ALA A 1 193 ? -5.212 14.064 10.076 1.00 87.56 193 ALA A CA 1
ATOM 1502 C C . ALA A 1 193 ? -3.725 13.760 10.323 1.00 87.56 193 ALA A C 1
ATOM 1504 O O . ALA A 1 193 ? -2.902 13.994 9.441 1.00 87.56 193 ALA A O 1
ATOM 1505 N N . GLN A 1 194 ? -3.386 13.181 11.479 1.00 89.62 194 GLN A N 1
ATOM 1506 C CA . GLN A 1 194 ? -2.046 12.679 11.789 1.00 89.62 194 GLN A CA 1
ATOM 1507 C C . GLN A 1 194 ? -1.627 11.548 10.847 1.00 89.62 194 GLN A C 1
ATOM 1509 O O . GLN A 1 194 ? -0.517 11.589 10.330 1.00 89.62 194 GLN A O 1
ATOM 1514 N N . GLY A 1 195 ? -2.501 10.575 10.581 1.00 85.00 195 GLY A N 1
ATOM 1515 C CA . GLY A 1 195 ? -2.207 9.466 9.672 1.00 85.00 195 GLY A CA 1
ATOM 1516 C C . GLY A 1 195 ? -1.971 9.934 8.234 1.00 85.00 195 GLY A C 1
ATOM 1517 O O . GLY A 1 195 ? -0.965 9.580 7.623 1.00 85.00 195 GLY A O 1
ATOM 1518 N N . VAL A 1 196 ? -2.854 10.789 7.709 1.00 87.31 196 VAL A N 1
ATOM 1519 C CA . VAL A 1 196 ? -2.711 11.366 6.363 1.00 87.31 196 VAL A CA 1
ATOM 1520 C C . VAL A 1 196 ? -1.468 12.254 6.295 1.00 87.31 196 VAL A C 1
ATOM 1522 O O . VAL A 1 196 ? -0.628 12.063 5.419 1.00 87.31 196 VAL A O 1
ATOM 1525 N N . GLY A 1 197 ? -1.296 13.163 7.258 1.00 87.69 197 GLY A N 1
ATOM 1526 C CA . GLY A 1 197 ? -0.132 14.044 7.348 1.00 87.69 197 GLY A CA 1
ATOM 1527 C C . GLY A 1 197 ? 1.190 13.280 7.441 1.00 87.69 197 GLY A C 1
ATOM 1528 O O . GLY A 1 197 ? 2.130 13.555 6.698 1.00 87.69 197 GLY A O 1
ATOM 1529 N N . GLY A 1 198 ? 1.244 12.273 8.312 1.00 82.31 198 GLY A N 1
ATOM 1530 C CA . GLY A 1 198 ? 2.409 11.416 8.525 1.00 82.31 198 GLY A CA 1
ATOM 1531 C C . GLY A 1 198 ? 2.709 10.470 7.360 1.00 82.31 198 GLY A C 1
ATOM 1532 O O . GLY A 1 198 ? 3.838 10.002 7.237 1.00 82.31 198 GLY A O 1
ATOM 1533 N N . SER A 1 199 ? 1.747 10.225 6.463 1.00 81.62 199 SER A N 1
ATOM 1534 C CA . SER A 1 199 ? 1.970 9.418 5.256 1.00 81.62 199 SER A CA 1
ATOM 1535 C C . SER A 1 199 ? 2.686 10.174 4.128 1.00 81.62 199 SER A C 1
ATOM 1537 O O . SER A 1 199 ? 3.288 9.538 3.255 1.00 81.62 199 SER A O 1
ATOM 1539 N N . PHE A 1 200 ? 2.677 11.515 4.143 1.00 87.19 200 PHE A N 1
ATOM 1540 C CA . PHE A 1 200 ? 3.323 12.318 3.099 1.00 87.19 200 PHE A CA 1
ATOM 1541 C C . PHE A 1 200 ? 4.846 12.130 3.050 1.00 87.19 200 PHE A C 1
ATOM 1543 O O . PHE A 1 200 ? 5.348 11.848 1.960 1.00 87.19 200 PHE A O 1
ATOM 1550 N N . PRO A 1 201 ? 5.600 12.204 4.170 1.00 83.69 201 PRO A N 1
ATOM 1551 C CA . PRO A 1 201 ? 7.041 11.952 4.149 1.00 83.69 201 PRO A CA 1
ATOM 1552 C C . PRO A 1 201 ? 7.390 10.551 3.638 1.00 83.69 201 PRO A C 1
ATOM 1554 O O . PRO A 1 201 ? 8.312 10.398 2.841 1.00 83.69 201 PRO A O 1
ATOM 1557 N N . TRP A 1 202 ? 6.626 9.529 4.039 1.00 78.31 202 TRP A N 1
ATOM 1558 C CA . TRP A 1 202 ? 6.869 8.151 3.600 1.00 78.31 202 TRP A CA 1
ATOM 1559 C C . TRP A 1 202 ? 6.611 7.964 2.100 1.00 78.31 202 TRP A C 1
ATOM 1561 O O . TRP A 1 202 ? 7.384 7.317 1.392 1.00 78.31 202 TRP A O 1
ATOM 1571 N N . SER A 1 203 ? 5.558 8.602 1.589 1.00 78.94 203 SER A N 1
ATOM 1572 C CA . SER A 1 203 ? 5.260 8.618 0.155 1.00 78.94 203 SER A CA 1
ATOM 1573 C C . SER A 1 203 ? 6.340 9.363 -0.635 1.00 78.94 203 SER A C 1
ATOM 1575 O O . SER A 1 203 ? 6.750 8.902 -1.698 1.00 78.94 203 SER A O 1
ATOM 1577 N N . ALA A 1 204 ? 6.860 10.474 -0.103 1.00 77.44 204 ALA A N 1
ATOM 1578 C CA . ALA A 1 204 ? 7.954 11.223 -0.718 1.00 77.44 204 ALA A CA 1
ATOM 1579 C C . ALA A 1 204 ? 9.260 10.408 -0.769 1.00 77.44 204 ALA A C 1
ATOM 1581 O O . ALA A 1 204 ? 9.950 10.419 -1.788 1.00 77.44 204 ALA A O 1
ATOM 1582 N N . LEU A 1 205 ? 9.561 9.630 0.278 1.00 79.12 205 LEU A N 1
ATOM 1583 C CA . LEU A 1 205 ? 10.726 8.738 0.317 1.00 79.12 205 LEU A CA 1
ATOM 1584 C C . LEU A 1 205 ? 10.695 7.647 -0.763 1.00 79.12 205 LEU A C 1
ATOM 1586 O O . LEU A 1 205 ? 11.751 7.156 -1.153 1.00 79.12 205 LEU A O 1
ATOM 1590 N N . SER A 1 206 ? 9.529 7.311 -1.322 1.00 76.00 206 SER A N 1
ATOM 1591 C CA . SER A 1 206 ? 9.450 6.382 -2.462 1.00 76.00 206 SER A CA 1
ATOM 1592 C C . SER A 1 206 ? 10.141 6.924 -3.724 1.00 76.00 206 SER A C 1
ATOM 1594 O O . SER A 1 206 ? 10.527 6.143 -4.592 1.00 76.00 206 SER A O 1
ATOM 1596 N N . PHE A 1 207 ? 10.346 8.243 -3.817 1.00 77.94 207 PHE A N 1
ATOM 1597 C CA . PHE A 1 207 ? 11.110 8.895 -4.887 1.00 77.94 207 PHE A CA 1
ATOM 1598 C C . PHE A 1 207 ? 12.592 9.088 -4.539 1.00 77.94 207 PHE A C 1
ATOM 1600 O O . PHE A 1 207 ? 13.349 9.585 -5.373 1.00 77.94 207 PHE A O 1
ATOM 1607 N N . ALA A 1 208 ? 13.037 8.675 -3.346 1.00 79.25 208 ALA A N 1
ATOM 1608 C CA . ALA A 1 208 ? 14.435 8.790 -2.938 1.00 79.25 208 ALA A CA 1
ATOM 1609 C C . ALA A 1 208 ? 15.417 8.127 -3.926 1.00 79.25 208 ALA A C 1
ATOM 1611 O O . ALA A 1 208 ? 16.437 8.750 -4.209 1.00 79.25 208 ALA A O 1
ATOM 1612 N N . PRO A 1 209 ? 15.132 6.950 -4.529 1.00 72.69 209 PRO A N 1
ATOM 1613 C CA . PRO A 1 209 ? 16.021 6.369 -5.540 1.00 72.69 209 PRO A CA 1
ATOM 1614 C C . PRO A 1 209 ? 16.209 7.273 -6.768 1.00 72.69 209 PRO A C 1
ATOM 1616 O O . PRO A 1 209 ? 17.330 7.473 -7.217 1.00 72.69 209 PRO A O 1
ATOM 1619 N N . MET A 1 210 ? 15.125 7.882 -7.262 1.00 74.81 210 MET A N 1
ATOM 1620 C CA . MET A 1 210 ? 15.163 8.825 -8.388 1.00 74.81 210 MET A CA 1
ATOM 1621 C C . MET A 1 210 ? 15.935 10.100 -8.022 1.00 74.81 210 MET A C 1
ATOM 1623 O O . MET A 1 210 ? 16.709 10.622 -8.820 1.00 74.81 210 MET A O 1
ATOM 1627 N N . TRP A 1 211 ? 15.741 10.603 -6.803 1.00 77.19 211 TRP A N 1
ATOM 1628 C CA . TRP A 1 211 ? 16.449 11.777 -6.295 1.00 77.19 211 TRP A CA 1
ATOM 1629 C C . TRP A 1 211 ? 17.958 11.531 -6.133 1.00 77.19 211 TRP A C 1
ATOM 1631 O O . TRP A 1 211 ? 18.757 12.386 -6.510 1.00 77.19 211 TRP A O 1
ATOM 1641 N N . LEU A 1 212 ? 18.357 10.354 -5.636 1.00 77.38 212 LEU A N 1
ATOM 1642 C CA . LEU A 1 212 ? 19.765 9.952 -5.532 1.00 77.38 212 LEU A CA 1
ATOM 1643 C C . LEU A 1 212 ? 20.431 9.863 -6.912 1.00 77.38 212 LEU A C 1
ATOM 1645 O O . LEU A 1 212 ? 21.561 10.328 -7.077 1.00 77.38 212 LEU A O 1
ATOM 1649 N N . GLU A 1 213 ? 19.713 9.344 -7.909 1.00 72.38 213 GLU A N 1
ATOM 1650 C CA . GLU A 1 213 ? 20.180 9.294 -9.297 1.00 72.38 213 GLU A CA 1
ATOM 1651 C C . GLU A 1 213 ? 20.399 10.704 -9.876 1.00 72.38 213 GLU A C 1
ATOM 1653 O O . GLU A 1 213 ? 21.451 10.978 -10.454 1.00 72.38 213 GLU A O 1
ATOM 1658 N N . LEU A 1 214 ? 19.461 11.631 -9.642 1.00 70.19 214 LEU A N 1
ATOM 1659 C CA . LEU A 1 214 ? 19.555 13.039 -10.063 1.00 70.19 214 LEU A CA 1
ATOM 1660 C C . LEU A 1 214 ? 20.746 13.791 -9.445 1.00 70.19 214 LEU A C 1
ATOM 1662 O O . LEU A 1 214 ? 21.281 14.702 -10.075 1.00 70.19 214 LEU A O 1
ATOM 1666 N N . ILE A 1 215 ? 21.169 13.425 -8.232 1.00 78.75 215 ILE A N 1
ATOM 1667 C CA . ILE A 1 215 ? 22.308 14.051 -7.531 1.00 78.75 215 ILE A CA 1
ATOM 1668 C C . ILE A 1 215 ? 23.658 13.432 -7.942 1.00 78.75 215 ILE A C 1
ATOM 1670 O O . ILE A 1 215 ? 24.715 13.941 -7.573 1.00 78.75 215 ILE A O 1
ATOM 1674 N N . GLY A 1 216 ? 23.647 12.389 -8.777 1.00 69.75 216 GLY A N 1
ATOM 1675 C CA . GLY A 1 216 ? 24.853 11.813 -9.375 1.00 69.75 216 GLY A CA 1
ATOM 1676 C C . GLY A 1 216 ? 25.305 10.488 -8.762 1.00 69.75 216 GLY A C 1
ATOM 1677 O O . GLY A 1 216 ? 26.355 9.974 -9.151 1.00 69.75 216 GLY A O 1
ATOM 1678 N N . PHE A 1 217 ? 24.518 9.891 -7.859 1.00 64.38 217 PHE A N 1
ATOM 1679 C CA . PHE A 1 217 ? 24.722 8.500 -7.452 1.00 64.38 217 PHE A CA 1
ATOM 1680 C C . PHE A 1 217 ? 24.163 7.583 -8.544 1.00 64.38 217 PHE A C 1
ATOM 1682 O O . PHE A 1 217 ? 23.001 7.188 -8.528 1.00 64.38 217 PHE A O 1
ATOM 1689 N N . THR A 1 218 ? 24.997 7.285 -9.539 1.00 58.91 218 THR A N 1
ATOM 1690 C CA . THR A 1 218 ? 24.664 6.358 -10.625 1.00 58.91 218 THR A CA 1
ATOM 1691 C C . THR A 1 218 ? 25.001 4.917 -10.242 1.00 58.91 218 THR A C 1
ATOM 1693 O O . THR A 1 218 ? 26.014 4.650 -9.597 1.00 58.91 218 THR A O 1
ATOM 1696 N N . HIS A 1 219 ? 24.142 3.982 -10.643 1.00 56.59 219 HIS A N 1
ATOM 1697 C CA . HIS A 1 219 ? 24.307 2.551 -10.409 1.00 56.59 219 HIS A CA 1
ATOM 1698 C C . HIS A 1 219 ? 25.192 1.958 -11.522 1.00 56.59 219 HIS A C 1
ATOM 1700 O O . HIS A 1 219 ? 24.692 1.404 -12.503 1.00 56.59 219 HIS A O 1
ATOM 1706 N N . LYS A 1 220 ? 26.511 2.126 -11.399 1.00 44.97 220 LYS A N 1
ATOM 1707 C CA . LYS A 1 220 ? 27.481 1.218 -12.026 1.00 44.97 220 LYS A CA 1
ATOM 1708 C C . LYS A 1 220 ? 27.985 0.236 -10.986 1.00 44.97 220 LYS A C 1
ATOM 1710 O O . LYS A 1 220 ? 28.307 0.701 -9.873 1.00 44.97 220 LYS A O 1
#

Radius of gyration: 34.75 Å; chains: 1; bounding box: 59×72×114 Å